Protein AF-U5S196-F1 (afdb_monomer_lite)

Structure (mmCIF, N/CA/C/O backbone):
data_AF-U5S196-F1
#
_entry.id   AF-U5S196-F1
#
loop_
_atom_site.group_PDB
_atom_site.id
_atom_site.type_symbol
_atom_site.label_atom_id
_atom_site.label_alt_id
_atom_site.label_comp_id
_atom_site.label_asym_id
_atom_site.label_entity_id
_atom_site.label_seq_id
_atom_site.pdbx_PDB_ins_code
_atom_site.Cartn_x
_atom_site.Cartn_y
_atom_site.Cartn_z
_atom_site.occupancy
_atom_site.B_iso_or_equiv
_atom_site.auth_seq_id
_atom_site.auth_comp_id
_atom_site.auth_asym_id
_atom_site.auth_atom_id
_atom_site.pdbx_PDB_model_num
ATOM 1 N N . MET A 1 1 ? -21.751 -18.160 -44.752 1.00 33.50 1 MET A N 1
ATOM 2 C CA . MET A 1 1 ? -20.721 -17.118 -44.984 1.00 33.50 1 MET A CA 1
ATOM 3 C C . MET A 1 1 ? -21.357 -15.779 -44.615 1.00 33.50 1 MET A C 1
ATOM 5 O O . MET A 1 1 ? -22.351 -15.446 -45.230 1.00 33.50 1 MET A O 1
ATOM 9 N N . LYS A 1 2 ? -21.155 -15.270 -43.391 1.00 42.19 2 LYS A N 1
ATOM 10 C CA . LYS A 1 2 ? -20.183 -14.222 -42.985 1.00 42.19 2 LYS A CA 1
ATOM 11 C C . LYS A 1 2 ? -20.373 -12.862 -43.698 1.00 42.19 2 LYS A C 1
ATOM 13 O O . LYS A 1 2 ? -20.052 -12.756 -44.872 1.00 42.19 2 LYS A O 1
ATOM 18 N N . GLY A 1 3 ? -20.817 -11.862 -42.921 1.00 35.34 3 GLY A N 1
ATOM 19 C CA . GLY A 1 3 ? -20.967 -10.425 -43.235 1.00 35.34 3 GLY A CA 1
ATOM 20 C C . GLY A 1 3 ? -22.167 -9.867 -42.446 1.00 35.34 3 GLY A C 1
ATOM 21 O O . GLY A 1 3 ? -23.290 -10.105 -42.858 1.00 35.34 3 GLY A O 1
ATOM 22 N N . LEU A 1 4 ? -22.087 -9.382 -41.196 1.00 42.47 4 LEU A N 1
ATOM 23 C CA . LEU A 1 4 ? -21.350 -8.234 -40.633 1.00 42.47 4 LEU A CA 1
ATOM 24 C C . LEU A 1 4 ? -21.582 -6.928 -41.406 1.00 42.47 4 LEU A C 1
ATOM 26 O O . LEU A 1 4 ? -21.032 -6.762 -42.489 1.00 42.47 4 LEU A O 1
ATOM 30 N N . GLY A 1 5 ? -22.298 -5.983 -40.783 1.00 33.09 5 GLY A N 1
ATOM 31 C CA . GLY A 1 5 ? -22.089 -4.558 -41.043 1.00 33.09 5 GLY A CA 1
ATOM 32 C C . GLY A 1 5 ? -23.306 -3.641 -40.907 1.00 33.09 5 GLY A C 1
ATOM 33 O O . GLY A 1 5 ? -24.015 -3.420 -41.874 1.00 33.09 5 GLY A O 1
ATOM 34 N N . LEU A 1 6 ? -23.410 -2.991 -39.743 1.00 44.88 6 LEU A N 1
ATOM 35 C CA . LEU A 1 6 ? -23.727 -1.560 -39.632 1.00 44.88 6 LEU A CA 1
ATOM 36 C C . LEU A 1 6 ? -25.166 -1.084 -39.953 1.00 44.88 6 LEU A C 1
ATOM 38 O O . LEU A 1 6 ? -25.389 -0.289 -40.861 1.00 44.88 6 LEU A O 1
ATOM 42 N N . THR A 1 7 ? -26.134 -1.431 -39.105 1.00 44.22 7 THR A N 1
ATOM 43 C CA . THR A 1 7 ? -27.329 -0.585 -38.900 1.00 44.22 7 THR A CA 1
ATOM 44 C C . THR A 1 7 ? -27.237 0.075 -37.533 1.00 44.22 7 THR A C 1
ATOM 46 O O . THR A 1 7 ? -27.097 -0.594 -36.510 1.00 44.22 7 THR A O 1
ATOM 49 N N . GLY A 1 8 ? -27.211 1.405 -37.556 1.00 44.69 8 GLY A N 1
ATOM 50 C CA . GLY A 1 8 ? -26.819 2.259 -36.449 1.00 44.69 8 GLY A CA 1
ATOM 51 C C . GLY A 1 8 ? -27.707 2.128 -35.219 1.00 44.69 8 GLY A C 1
ATOM 52 O O . GLY A 1 8 ? -28.921 2.293 -35.284 1.00 44.69 8 GLY A O 1
ATOM 53 N N . VAL A 1 9 ? -27.057 1.927 -34.077 1.00 40.53 9 VAL A N 1
ATOM 54 C CA . VAL A 1 9 ? -27.584 2.349 -32.784 1.00 40.53 9 VAL A CA 1
ATOM 55 C C . VAL A 1 9 ? -26.888 3.665 -32.473 1.00 40.53 9 VAL A C 1
ATOM 57 O O . VAL A 1 9 ? -25.705 3.714 -32.145 1.00 40.53 9 VAL A O 1
ATOM 60 N N . THR A 1 10 ? -27.618 4.754 -32.680 1.00 42.38 10 THR A N 1
ATOM 61 C CA . THR A 1 10 ? -27.234 6.101 -32.268 1.00 42.38 10 THR A CA 1
ATOM 62 C C . THR A 1 10 ? -26.919 6.115 -30.771 1.00 42.38 10 THR A C 1
ATOM 64 O O . THR A 1 10 ? -27.697 5.603 -29.969 1.00 42.38 10 THR A O 1
ATOM 67 N N . LEU A 1 11 ? -25.800 6.744 -30.411 1.00 44.44 11 LEU A N 1
ATOM 68 C CA . LEU A 1 11 ? -25.201 6.917 -29.075 1.00 44.44 11 LEU A CA 1
ATOM 69 C C . LEU A 1 11 ? -26.094 7.569 -27.983 1.00 44.44 11 LEU A C 1
ATOM 71 O O . LEU A 1 11 ? -25.576 8.002 -26.961 1.00 44.44 11 LEU A O 1
ATOM 75 N N . GLY A 1 12 ? -27.416 7.651 -28.159 1.00 44.97 12 GLY A N 1
ATOM 76 C CA . GLY A 1 12 ? -28.338 8.360 -27.259 1.00 44.97 12 GLY A CA 1
ATOM 77 C C . GLY A 1 12 ? -29.294 7.492 -26.431 1.00 44.97 12 GLY A C 1
ATOM 78 O O . GLY A 1 12 ? -29.915 8.015 -25.516 1.00 44.97 12 GLY A O 1
ATOM 79 N N . SER A 1 13 ? -29.433 6.191 -26.715 1.00 40.59 13 SER A N 1
ATOM 80 C CA . SER A 1 13 ? -30.462 5.330 -26.089 1.00 40.59 13 SER A CA 1
ATOM 81 C C . SER A 1 13 ? -29.921 4.157 -25.259 1.00 40.59 13 SER A C 1
ATOM 83 O O . SER A 1 13 ? -30.703 3.416 -24.667 1.00 40.59 13 SER A O 1
ATOM 85 N N . ALA A 1 14 ? -28.598 3.997 -25.143 1.00 43.91 14 ALA A N 1
ATOM 86 C CA . ALA A 1 14 ? -27.985 2.945 -24.320 1.00 43.91 14 ALA A CA 1
ATOM 87 C C . ALA A 1 14 ? -27.747 3.345 -22.846 1.00 43.91 14 ALA A C 1
ATOM 89 O O . ALA A 1 14 ? -27.368 2.500 -22.037 1.00 43.91 14 ALA A O 1
ATOM 90 N N . SER A 1 15 ? -27.984 4.603 -22.462 1.00 49.00 15 SER A N 1
ATOM 91 C CA . SER A 1 15 ? -27.767 5.094 -21.089 1.00 49.00 15 SER A CA 1
ATOM 92 C C . SER A 1 15 ? -28.874 4.710 -20.093 1.00 49.00 15 SER A C 1
ATOM 94 O O . SER A 1 15 ? -28.715 4.930 -18.895 1.00 49.00 15 SER A O 1
ATOM 96 N N . ALA A 1 16 ? -29.977 4.107 -20.552 1.00 48.28 16 ALA A N 1
ATOM 97 C CA . ALA A 1 16 ? -31.126 3.764 -19.705 1.00 48.28 16 ALA A CA 1
ATOM 98 C C . ALA A 1 16 ? -31.040 2.384 -19.014 1.00 48.28 16 ALA A C 1
ATOM 100 O O . ALA A 1 16 ? -31.928 2.044 -18.240 1.00 48.28 16 ALA A O 1
ATOM 101 N N . LEU A 1 17 ? -29.999 1.580 -19.277 1.00 54.00 17 LEU A N 1
ATOM 102 C CA . LEU A 1 17 ? -29.852 0.224 -18.708 1.00 54.00 17 LEU A CA 1
ATOM 103 C C . LEU A 1 17 ? -28.601 0.040 -17.832 1.00 54.00 17 LEU A C 1
ATOM 105 O O . LEU A 1 17 ? -28.370 -1.043 -17.293 1.00 54.00 17 LEU A O 1
ATOM 109 N N . SER A 1 18 ? -27.783 1.079 -17.662 1.00 60.66 18 SER A N 1
ATOM 110 C CA . SER A 1 18 ? -26.698 1.066 -16.679 1.00 60.66 18 SER A CA 1
ATOM 111 C C . SER A 1 18 ? -27.251 1.431 -15.299 1.00 60.66 18 SER A C 1
ATOM 113 O O . SER A 1 18 ? -27.981 2.418 -15.216 1.00 60.66 18 SER A O 1
ATOM 115 N N . PRO A 1 19 ? -26.906 0.706 -14.216 1.00 63.44 19 PRO A N 1
ATOM 116 C CA . PRO A 1 19 ? -27.301 1.124 -12.877 1.00 63.44 19 PRO A CA 1
ATOM 117 C C . PRO A 1 19 ? -26.766 2.532 -12.620 1.00 63.44 19 PRO A C 1
ATOM 119 O O . PRO A 1 19 ? -25.560 2.766 -12.711 1.00 63.44 19 PRO A O 1
ATOM 122 N N . GLN A 1 20 ? -27.686 3.461 -12.375 1.00 74.12 20 GLN A N 1
ATOM 123 C CA . GLN A 1 20 ? -27.384 4.828 -11.980 1.00 74.12 20 GLN A CA 1
ATOM 124 C C . GLN A 1 20 ? -27.236 4.822 -10.463 1.00 74.12 20 GLN A C 1
ATOM 126 O O . GLN A 1 20 ? -28.241 4.815 -9.763 1.00 74.12 20 GLN A O 1
ATOM 131 N N . PHE A 1 21 ? -25.998 4.757 -9.974 1.00 78.69 21 PHE A N 1
ATOM 132 C CA . PHE A 1 21 ? -25.713 4.989 -8.559 1.00 78.69 21 PHE A CA 1
ATOM 133 C C . PHE A 1 21 ? -25.755 6.494 -8.306 1.00 78.69 21 PHE A C 1
ATOM 135 O O . PHE A 1 21 ? -25.113 7.255 -9.035 1.00 78.69 21 PHE A O 1
ATOM 142 N N . ARG A 1 22 ? -26.525 6.919 -7.311 1.00 84.06 22 ARG A N 1
ATOM 143 C CA . ARG A 1 22 ? -26.686 8.329 -6.935 1.00 84.06 22 ARG A CA 1
ATOM 144 C C . ARG A 1 22 ? -25.721 8.743 -5.836 1.00 84.06 22 ARG A C 1
ATOM 146 O O . ARG A 1 22 ? -25.314 9.900 -5.796 1.00 84.06 22 ARG A O 1
ATOM 153 N N . ASP A 1 23 ? -25.334 7.797 -4.992 1.00 78.81 23 ASP A N 1
ATOM 154 C CA . ASP A 1 23 ? -24.420 8.001 -3.878 1.00 78.81 23 ASP A CA 1
ATOM 155 C C . ASP A 1 23 ? -23.562 6.750 -3.613 1.00 78.81 23 ASP A C 1
ATOM 157 O O . ASP A 1 23 ? -23.628 5.732 -4.316 1.00 78.81 23 ASP A O 1
ATOM 161 N N . LEU A 1 24 ? -22.685 6.872 -2.615 1.00 80.31 24 LEU A N 1
ATOM 162 C CA . LEU A 1 24 ? -21.811 5.788 -2.184 1.00 80.31 24 LEU A CA 1
ATOM 163 C C . LEU A 1 24 ? -22.581 4.656 -1.505 1.00 80.31 24 LEU A C 1
ATOM 165 O O . LEU A 1 24 ? -22.117 3.523 -1.586 1.00 80.31 24 LEU A O 1
ATOM 169 N N . ASP A 1 25 ? -23.735 4.921 -0.895 1.00 82.81 25 ASP A N 1
ATOM 170 C CA . ASP A 1 25 ? -24.539 3.900 -0.225 1.00 82.81 25 ASP A CA 1
ATOM 171 C C . ASP A 1 25 ? -25.192 2.970 -1.256 1.00 82.81 25 ASP A C 1
ATOM 173 O O . ASP A 1 25 ? -25.100 1.746 -1.145 1.00 82.81 25 ASP A O 1
ATOM 177 N N . GLU A 1 26 ? -25.777 3.516 -2.323 1.00 83.12 26 GLU A N 1
ATOM 178 C CA . GLU A 1 26 ? -26.303 2.747 -3.454 1.00 83.12 26 GLU A CA 1
ATOM 179 C C . GLU A 1 26 ? -25.199 1.943 -4.155 1.00 83.12 26 GLU A C 1
ATOM 181 O O . GLU A 1 26 ? -25.422 0.803 -4.583 1.00 83.12 26 GLU A O 1
ATOM 186 N N . LEU A 1 27 ? -23.995 2.515 -4.271 1.00 81.88 27 LEU A N 1
ATOM 187 C CA . LEU A 1 27 ? -22.850 1.805 -4.830 1.00 81.88 27 LEU A CA 1
ATOM 188 C C . LEU A 1 27 ? -22.370 0.693 -3.889 1.00 81.88 27 LEU A C 1
ATOM 190 O O . LEU A 1 27 ? -22.204 -0.433 -4.348 1.00 81.88 27 LEU A O 1
ATOM 194 N N . ALA A 1 28 ? -22.183 0.958 -2.595 1.00 82.69 28 ALA A N 1
ATOM 195 C CA . ALA A 1 28 ? -21.728 -0.017 -1.601 1.00 82.69 28 ALA A CA 1
ATOM 196 C C . ALA A 1 28 ? -22.696 -1.202 -1.465 1.00 82.69 28 ALA A C 1
ATOM 198 O O . ALA A 1 28 ? -22.257 -2.345 -1.353 1.00 82.69 28 ALA A O 1
ATOM 199 N N . ASN A 1 29 ? -24.002 -0.950 -1.585 1.00 84.75 29 ASN A N 1
ATOM 200 C CA . ASN A 1 29 ? -25.043 -1.981 -1.609 1.00 84.75 29 ASN A CA 1
ATOM 201 C C . ASN A 1 29 ? -25.157 -2.717 -2.960 1.00 84.75 29 ASN A C 1
ATOM 203 O O . ASN A 1 29 ? -25.965 -3.635 -3.122 1.00 84.75 29 ASN A O 1
ATOM 207 N N . SER A 1 30 ? -24.355 -2.345 -3.959 1.00 83.38 30 SER A N 1
ATOM 208 C CA . SER A 1 30 ? -24.375 -2.970 -5.276 1.00 83.38 30 SER A CA 1
ATOM 209 C C . SER A 1 30 ? -23.637 -4.302 -5.301 1.00 83.38 30 SER A C 1
ATOM 211 O O . SER A 1 30 ? -22.473 -4.414 -4.913 1.00 83.38 30 SER A O 1
ATOM 213 N N . ALA A 1 31 ? -24.227 -5.285 -5.982 1.00 78.12 31 ALA A N 1
ATOM 214 C CA . ALA A 1 31 ? -23.528 -6.517 -6.348 1.00 78.12 31 ALA A CA 1
ATOM 215 C C . ALA A 1 31 ? -22.263 -6.276 -7.206 1.00 78.12 31 ALA A C 1
ATOM 217 O O . ALA A 1 31 ? -21.455 -7.191 -7.360 1.00 78.12 31 ALA A O 1
ATOM 218 N N . LYS A 1 32 ? -22.085 -5.074 -7.783 1.00 76.62 32 LYS A N 1
ATOM 219 C CA . LYS A 1 32 ? -20.899 -4.699 -8.573 1.00 76.62 32 LYS A CA 1
ATOM 220 C C . LYS A 1 32 ? -19.670 -4.354 -7.729 1.00 76.62 32 LYS A C 1
ATOM 222 O O . LYS A 1 32 ? -18.566 -4.378 -8.263 1.00 76.62 32 LYS A O 1
ATOM 227 N N . VAL A 1 33 ? -19.846 -4.048 -6.444 1.00 76.44 33 VAL A N 1
ATOM 228 C CA . VAL A 1 33 ? -18.741 -3.757 -5.516 1.00 76.44 33 VAL A CA 1
ATOM 229 C C . VAL A 1 33 ? -18.065 -5.041 -5.026 1.00 76.44 33 VAL A C 1
ATOM 231 O O . VAL A 1 33 ? -16.896 -5.035 -4.639 1.00 76.44 33 VAL A O 1
ATOM 234 N N . VAL A 1 34 ? -18.764 -6.175 -5.113 1.00 73.88 34 VAL A N 1
ATOM 235 C CA . VAL A 1 34 ? -18.214 -7.491 -4.789 1.00 73.88 34 VAL A CA 1
ATOM 236 C C . VAL A 1 34 ? -17.469 -8.060 -5.993 1.00 73.88 34 VAL A C 1
ATOM 238 O O . VAL A 1 34 ? -18.040 -8.304 -7.058 1.00 73.88 34 VAL A O 1
ATOM 241 N N . ASN A 1 35 ? -16.180 -8.337 -5.810 1.00 75.44 35 ASN A N 1
ATOM 242 C CA . ASN A 1 35 ? -15.384 -8.995 -6.834 1.00 75.44 35 ASN A CA 1
ATOM 243 C C . ASN A 1 35 ? -15.723 -10.494 -6.895 1.00 75.44 35 ASN A C 1
ATOM 245 O O . ASN A 1 35 ? -15.302 -11.272 -6.037 1.00 75.44 35 ASN A O 1
ATOM 249 N N . LYS A 1 36 ? -16.478 -10.908 -7.919 1.00 76.56 36 LYS A N 1
ATOM 250 C CA . LYS A 1 36 ? -16.786 -12.323 -8.159 1.00 76.56 36 LYS A CA 1
ATOM 251 C C . LYS A 1 36 ? -15.530 -13.050 -8.632 1.00 76.56 36 LYS A C 1
ATOM 253 O O . LYS A 1 36 ? -15.089 -12.887 -9.768 1.00 76.56 36 LYS A O 1
ATOM 258 N N . ARG A 1 37 ? -14.955 -13.868 -7.754 1.00 82.44 37 ARG A N 1
ATOM 259 C CA . ARG A 1 37 ? -13.830 -14.743 -8.097 1.00 82.44 37 ARG A CA 1
ATOM 260 C C . ARG A 1 37 ? -14.319 -15.929 -8.938 1.00 82.44 37 ARG A C 1
ATOM 262 O O . ARG A 1 37 ? -15.475 -16.336 -8.841 1.00 82.44 37 ARG A O 1
ATOM 269 N N . GLY A 1 38 ? -13.438 -16.474 -9.779 1.00 87.25 38 GLY A N 1
ATOM 270 C CA . GLY A 1 38 ? -13.736 -17.687 -10.547 1.00 87.25 38 GLY A CA 1
ATOM 271 C C . GLY A 1 38 ? -14.065 -18.865 -9.624 1.00 87.25 38 GLY A C 1
ATOM 272 O O . GLY A 1 38 ? -13.572 -18.926 -8.502 1.00 87.25 38 GLY A O 1
ATOM 273 N N . TRP A 1 39 ? -14.866 -19.821 -10.098 1.00 90.25 39 TRP A N 1
ATOM 274 C CA . TRP A 1 39 ? -15.367 -20.957 -9.301 1.00 90.25 39 TRP A CA 1
ATOM 275 C C . TRP A 1 39 ? -14.263 -21.844 -8.683 1.00 90.25 39 TRP A C 1
ATOM 277 O O . TRP A 1 39 ? -14.502 -22.571 -7.711 1.00 90.25 39 TRP A O 1
ATOM 287 N N . TRP A 1 40 ? -13.054 -21.787 -9.249 1.00 89.69 40 TRP A N 1
ATOM 288 C CA . TRP A 1 40 ? -11.863 -22.499 -8.781 1.00 89.69 40 TRP A CA 1
ATOM 289 C C . TRP A 1 40 ? -11.116 -21.778 -7.651 1.00 89.69 40 TRP A C 1
ATOM 291 O O . TRP A 1 40 ? -10.257 -22.386 -7.018 1.00 89.69 40 TRP A O 1
ATOM 301 N N . VAL A 1 41 ? -11.413 -20.503 -7.385 1.00 88.50 41 VAL A N 1
ATOM 302 C CA . VAL A 1 41 ? -10.811 -19.760 -6.271 1.00 88.50 41 VAL A CA 1
ATOM 303 C C . VAL A 1 41 ? -11.496 -20.187 -4.978 1.00 88.50 41 VAL A C 1
ATOM 305 O O . VAL A 1 41 ? -12.723 -20.179 -4.887 1.00 88.50 41 VAL A O 1
ATOM 308 N N . LYS A 1 42 ? -10.696 -20.583 -3.989 1.00 86.38 42 LYS A N 1
ATOM 309 C CA . LYS A 1 42 ? -11.158 -21.011 -2.666 1.00 86.38 42 LYS A CA 1
ATOM 310 C C . LYS A 1 42 ? -10.619 -20.069 -1.602 1.00 86.38 42 LYS A C 1
ATOM 312 O O . LYS A 1 42 ? -9.516 -19.542 -1.744 1.00 86.38 42 LYS A O 1
ATOM 317 N N . GLU A 1 43 ? -11.405 -19.877 -0.554 1.00 86.19 43 GLU A N 1
ATOM 318 C CA . GLU A 1 43 ? -10.994 -19.126 0.627 1.00 86.19 43 GLU A CA 1
ATOM 319 C C . GLU A 1 43 ? -10.159 -20.019 1.549 1.00 86.19 43 GLU A C 1
ATOM 32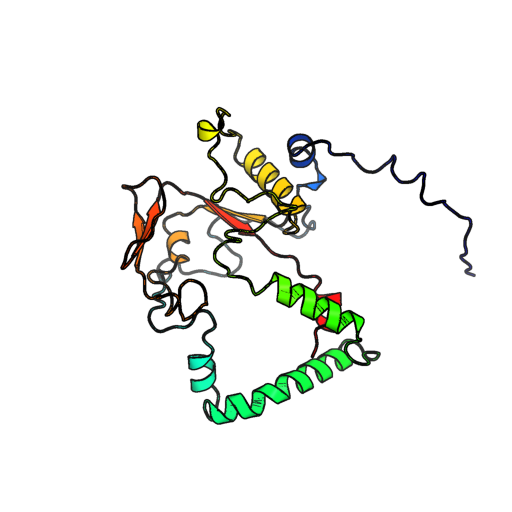1 O O . GLU A 1 43 ? -10.268 -21.249 1.524 1.00 86.19 43 GLU A O 1
ATOM 326 N N . ARG A 1 44 ? -9.276 -19.393 2.322 1.00 87.31 44 ARG A N 1
ATOM 327 C CA . ARG A 1 44 ? -8.445 -20.044 3.335 1.00 87.31 44 ARG A CA 1
ATOM 328 C C . ARG A 1 44 ? -8.491 -19.213 4.601 1.00 87.31 44 ARG A C 1
ATOM 330 O O . ARG A 1 44 ? -8.697 -18.001 4.533 1.00 87.31 44 ARG A O 1
ATOM 337 N N . ASP A 1 45 ? -8.244 -19.873 5.722 1.00 87.25 45 ASP A N 1
ATOM 338 C CA . ASP A 1 45 ? -8.173 -19.200 7.008 1.00 87.25 45 ASP A CA 1
ATOM 339 C C . ASP A 1 45 ? -7.043 -18.172 7.039 1.00 87.25 45 ASP A C 1
ATOM 341 O O . ASP A 1 45 ? -5.997 -18.299 6.388 1.00 87.25 45 ASP A O 1
ATOM 345 N N . TYR A 1 46 ? -7.261 -17.143 7.845 1.00 82.75 46 TYR A N 1
ATOM 346 C CA . TYR A 1 46 ? -6.272 -16.113 8.074 1.00 82.75 46 TYR A CA 1
ATOM 347 C C . TYR A 1 46 ? -4.970 -16.694 8.659 1.00 82.75 46 TYR A C 1
ATOM 349 O O . TYR A 1 46 ? -4.991 -17.589 9.502 1.00 82.75 46 TYR A O 1
ATOM 357 N N . GLY A 1 47 ? -3.818 -16.207 8.185 1.00 81.88 47 GLY A N 1
ATOM 358 C CA . GLY A 1 47 ? -2.505 -16.733 8.578 1.00 81.88 47 GLY A CA 1
ATOM 359 C C . GLY A 1 47 ? -2.161 -18.112 7.994 1.00 81.88 47 GLY A C 1
ATOM 360 O O . GLY A 1 47 ? -1.134 -18.684 8.361 1.00 81.88 47 GLY A O 1
ATOM 361 N N . ASN A 1 48 ? -2.977 -18.637 7.073 1.00 87.75 48 ASN A N 1
ATOM 362 C CA . ASN A 1 48 ? -2.758 -19.918 6.401 1.00 87.75 48 ASN A CA 1
ATOM 363 C C . ASN A 1 48 ? -2.727 -19.756 4.864 1.00 87.75 48 ASN A C 1
ATOM 365 O O . ASN A 1 48 ? -3.639 -20.225 4.172 1.00 87.75 48 ASN A O 1
ATOM 369 N N . PRO A 1 49 ? -1.719 -19.068 4.291 1.00 87.81 49 PRO A N 1
ATOM 370 C CA . PRO A 1 49 ? -1.592 -18.944 2.841 1.00 87.81 49 PRO A CA 1
ATOM 371 C C . PRO A 1 49 ? -1.231 -20.286 2.178 1.00 87.81 49 PRO A C 1
ATOM 373 O O . PRO A 1 49 ? -1.026 -21.303 2.833 1.00 87.81 49 PRO A O 1
ATOM 376 N N . THR A 1 50 ? -1.178 -20.314 0.843 1.00 89.00 50 THR A N 1
ATOM 377 C CA . THR A 1 50 ? -0.797 -21.522 0.080 1.00 89.00 50 THR A CA 1
ATOM 378 C C . THR A 1 50 ? 0.687 -21.863 0.181 1.00 89.00 50 THR A C 1
ATOM 380 O O . THR A 1 50 ? 1.088 -22.952 -0.214 1.00 89.00 50 THR A O 1
ATOM 383 N N . ILE A 1 51 ? 1.496 -20.920 0.659 1.00 89.38 51 ILE A N 1
ATOM 384 C CA . ILE A 1 51 ? 2.908 -21.118 0.965 1.00 89.38 51 ILE A CA 1
ATOM 385 C C . ILE A 1 51 ? 3.056 -21.344 2.467 1.00 89.38 51 ILE A C 1
ATOM 387 O O . ILE A 1 51 ? 2.379 -20.692 3.261 1.00 89.38 51 ILE A O 1
ATOM 391 N N . GLU A 1 52 ? 3.928 -22.265 2.855 1.00 90.00 52 GLU A N 1
ATOM 392 C CA . GLU A 1 52 ? 4.227 -22.490 4.264 1.00 90.00 52 GLU A CA 1
ATOM 393 C C . GLU A 1 52 ? 5.015 -21.299 4.823 1.00 90.00 52 GLU A C 1
ATOM 395 O O . GLU A 1 52 ? 5.989 -20.845 4.219 1.00 90.00 52 GLU A O 1
ATOM 400 N N . ILE A 1 53 ? 4.565 -20.774 5.964 1.00 88.50 53 ILE A N 1
ATOM 401 C CA . ILE A 1 53 ? 5.242 -19.706 6.700 1.00 88.50 53 ILE A CA 1
ATOM 402 C C . ILE A 1 53 ? 5.578 -20.244 8.084 1.00 88.50 53 ILE A C 1
ATOM 404 O O . ILE A 1 53 ? 4.677 -20.564 8.863 1.00 88.50 53 ILE A O 1
ATOM 408 N N . ASP A 1 54 ? 6.868 -20.287 8.409 1.00 90.69 54 ASP A N 1
ATOM 409 C CA . ASP A 1 54 ? 7.311 -20.525 9.778 1.00 90.69 54 ASP A CA 1
ATOM 410 C C . ASP A 1 54 ? 7.194 -19.230 10.589 1.00 90.69 54 ASP A C 1
ATOM 412 O O . ASP A 1 54 ? 8.079 -18.369 10.595 1.00 90.69 54 ASP A O 1
ATOM 416 N N . TRP A 1 55 ? 6.066 -19.094 11.281 1.00 88.75 55 TRP A N 1
ATOM 417 C CA . TRP A 1 55 ? 5.763 -17.933 12.112 1.00 88.75 55 TRP A CA 1
ATOM 418 C C . TRP A 1 55 ? 6.754 -17.724 13.268 1.00 88.75 55 TRP A C 1
ATOM 420 O O . TRP A 1 55 ? 6.844 -16.603 13.756 1.00 88.75 55 TRP A O 1
ATOM 430 N N . ASN A 1 56 ? 7.523 -18.742 13.680 1.00 90.19 56 ASN A N 1
ATOM 431 C CA . ASN A 1 56 ? 8.535 -18.596 14.736 1.00 90.19 56 ASN A CA 1
ATOM 432 C C . ASN A 1 56 ? 9.817 -17.917 14.229 1.00 90.19 56 ASN A C 1
ATOM 434 O O . ASN A 1 56 ? 10.575 -17.335 15.010 1.00 90.19 56 ASN A O 1
ATOM 438 N N . LEU A 1 57 ? 10.079 -18.004 12.923 1.00 90.44 57 LEU A N 1
ATOM 439 C CA . LEU A 1 57 ? 11.217 -17.354 12.273 1.00 90.44 57 LEU A CA 1
ATOM 440 C C . LEU A 1 57 ? 10.872 -15.951 11.770 1.00 90.44 57 LEU A C 1
ATOM 442 O O . LEU A 1 57 ? 11.769 -15.118 11.619 1.00 90.44 57 LEU A O 1
ATOM 446 N N . MET A 1 58 ? 9.588 -15.680 11.531 1.00 90.31 58 MET A N 1
ATOM 447 C CA . MET A 1 58 ? 9.114 -14.367 11.111 1.00 90.31 58 MET A CA 1
ATOM 448 C C . MET A 1 58 ? 9.316 -13.334 12.218 1.00 90.31 58 MET A C 1
ATOM 450 O O . MET A 1 58 ? 8.785 -13.457 13.317 1.00 90.31 58 MET A O 1
ATOM 454 N N . LYS A 1 59 ? 10.079 -12.287 11.905 1.00 91.75 59 LYS A N 1
ATOM 455 C CA . LYS A 1 59 ? 10.348 -11.151 12.790 1.00 91.75 59 LYS A CA 1
ATOM 456 C C . LYS A 1 59 ? 10.302 -9.864 11.985 1.00 91.75 59 LYS A C 1
ATOM 458 O O . LYS A 1 59 ? 10.597 -9.869 10.787 1.00 91.75 59 LYS A O 1
ATOM 463 N N . ARG A 1 60 ? 9.989 -8.763 12.663 1.00 90.81 60 ARG A N 1
ATOM 464 C CA . ARG A 1 60 ? 10.045 -7.419 12.083 1.00 90.81 60 ARG A CA 1
ATOM 465 C C . ARG A 1 60 ? 11.438 -7.150 11.514 1.00 90.81 60 ARG A C 1
ATOM 467 O O . ARG A 1 60 ? 12.454 -7.389 12.168 1.00 90.81 60 ARG A O 1
ATOM 474 N N . ARG A 1 61 ? 11.488 -6.675 10.270 1.00 87.81 61 ARG A N 1
ATOM 475 C CA . ARG A 1 61 ? 12.748 -6.422 9.561 1.00 87.81 61 ARG A CA 1
ATOM 476 C C . ARG A 1 61 ? 13.305 -5.047 9.915 1.00 87.81 61 ARG A C 1
ATOM 478 O O . ARG A 1 61 ? 12.596 -4.052 9.807 1.00 87.81 61 ARG A O 1
ATOM 485 N N . ASP A 1 62 ? 14.585 -4.992 10.262 1.00 89.00 62 ASP A N 1
ATOM 486 C CA . ASP A 1 62 ? 15.346 -3.746 10.352 1.00 89.00 62 ASP A CA 1
ATOM 487 C C . ASP A 1 62 ? 15.806 -3.323 8.949 1.00 89.00 62 ASP A C 1
ATOM 489 O O . ASP A 1 62 ? 16.504 -4.081 8.270 1.00 89.00 62 ASP A O 1
ATOM 493 N N . LEU A 1 63 ? 15.378 -2.141 8.496 1.00 80.44 63 LEU A N 1
ATOM 494 C CA . LEU A 1 63 ? 15.802 -1.574 7.216 1.00 80.44 63 LEU A CA 1
ATOM 495 C C . LEU A 1 63 ? 16.839 -0.460 7.345 1.00 80.44 63 LEU A C 1
ATOM 497 O O . LEU A 1 63 ? 17.189 0.146 6.332 1.00 80.44 63 LEU A O 1
ATOM 501 N N . ARG A 1 64 ? 17.393 -0.200 8.532 1.00 82.94 64 ARG A N 1
ATOM 502 C CA . ARG A 1 64 ? 18.473 0.782 8.658 1.00 82.94 64 ARG A CA 1
ATOM 503 C C . ARG A 1 64 ? 19.620 0.426 7.716 1.00 82.94 64 ARG A C 1
ATOM 505 O O . ARG A 1 64 ? 20.083 -0.710 7.676 1.00 82.94 64 ARG A O 1
ATOM 512 N N . GLY A 1 65 ? 20.063 1.412 6.939 1.00 73.69 65 GLY A N 1
ATOM 513 C CA . GLY A 1 65 ? 21.114 1.231 5.931 1.00 73.69 65 GLY A CA 1
ATOM 514 C C . GLY A 1 65 ? 20.652 0.649 4.589 1.00 73.69 65 GLY A C 1
ATOM 515 O O . GLY A 1 65 ? 21.456 0.603 3.663 1.00 73.69 65 GLY A O 1
ATOM 516 N N . PHE A 1 66 ? 19.378 0.276 4.439 1.00 70.94 66 PHE A N 1
ATOM 517 C CA . PHE A 1 66 ? 18.795 -0.126 3.158 1.00 70.94 66 PHE A CA 1
ATOM 518 C C . PHE A 1 66 ? 18.007 1.033 2.534 1.00 70.94 66 PHE A C 1
ATOM 520 O O . PHE A 1 66 ? 17.265 1.744 3.217 1.00 70.94 66 PHE A O 1
ATOM 527 N N . SER A 1 67 ? 18.158 1.232 1.222 1.00 66.25 67 SER A N 1
ATOM 528 C CA . SER A 1 67 ? 17.303 2.150 0.457 1.00 66.25 67 SER A CA 1
ATOM 529 C C . SER A 1 67 ? 15.978 1.476 0.111 1.00 66.25 67 SER A C 1
ATOM 531 O O . SER A 1 67 ? 15.951 0.280 -0.169 1.00 66.25 67 SER A O 1
ATOM 533 N N . ASN A 1 68 ? 14.880 2.241 0.081 1.00 54.25 68 ASN A N 1
ATOM 534 C CA . ASN A 1 68 ? 13.543 1.734 -0.270 1.00 54.25 68 ASN A CA 1
ATOM 535 C C . ASN A 1 68 ? 13.488 1.120 -1.678 1.00 54.25 68 ASN A C 1
ATOM 537 O O . ASN A 1 68 ? 12.617 0.302 -1.959 1.00 54.25 68 ASN A O 1
ATOM 541 N N . TRP A 1 69 ? 14.432 1.499 -2.545 1.00 57.22 69 TRP A N 1
ATOM 542 C CA . TRP A 1 69 ? 14.592 0.974 -3.903 1.00 57.22 69 TRP A CA 1
ATOM 543 C C . TRP A 1 69 ? 15.886 0.173 -4.089 1.00 57.22 69 TRP A C 1
ATOM 545 O O . TRP A 1 69 ? 16.183 -0.261 -5.198 1.00 57.22 69 TRP A O 1
ATOM 555 N N . ASP A 1 70 ? 16.664 0.025 -3.011 1.00 62.47 70 ASP A N 1
ATOM 556 C CA . ASP A 1 70 ? 17.943 -0.682 -2.896 1.00 62.47 70 ASP A CA 1
ATOM 557 C C . ASP A 1 70 ? 18.930 -0.498 -4.063 1.00 62.47 70 ASP A C 1
ATOM 559 O O . ASP A 1 70 ? 19.772 -1.351 -4.329 1.00 62.47 70 ASP A O 1
ATOM 563 N N . TYR A 1 71 ? 18.850 0.623 -4.786 1.00 60.25 71 TYR A N 1
ATOM 564 C CA . TYR A 1 71 ? 19.579 0.782 -6.045 1.00 60.25 71 TYR A CA 1
ATOM 565 C C . TYR A 1 71 ? 21.094 0.742 -5.819 1.00 60.25 71 TYR A C 1
ATOM 567 O O . TYR A 1 71 ? 21.828 0.140 -6.599 1.00 60.25 71 TYR A O 1
ATOM 575 N N . ALA A 1 72 ? 21.565 1.315 -4.708 1.00 65.25 72 ALA A N 1
ATOM 576 C CA . ALA A 1 72 ? 22.970 1.278 -4.323 1.00 65.25 72 ALA A CA 1
ATOM 577 C C . ALA A 1 72 ? 23.457 -0.148 -4.015 1.00 65.25 72 ALA A C 1
ATOM 579 O O . ALA A 1 72 ? 24.485 -0.559 -4.557 1.00 65.25 72 ALA A O 1
ATOM 580 N N . SER A 1 73 ? 22.732 -0.935 -3.213 1.00 66.75 73 SER A N 1
ATOM 581 C CA . SER A 1 73 ? 23.156 -2.310 -2.913 1.00 66.75 73 SER A CA 1
ATOM 582 C C . SER A 1 73 ? 23.002 -3.223 -4.127 1.00 66.75 73 SER A C 1
ATOM 584 O O . SER A 1 73 ? 23.873 -4.053 -4.365 1.00 66.75 73 SER A O 1
ATOM 586 N N . LEU A 1 74 ? 21.973 -3.020 -4.956 1.00 68.75 74 LEU A N 1
ATOM 587 C CA . LEU A 1 74 ? 21.787 -3.716 -6.231 1.00 68.75 74 LEU A CA 1
ATOM 588 C C . LEU A 1 74 ? 22.973 -3.466 -7.177 1.00 68.75 74 LEU A C 1
ATOM 590 O O . LEU A 1 74 ? 23.508 -4.402 -7.768 1.00 68.75 74 LEU A O 1
ATOM 594 N N . MET A 1 75 ? 23.430 -2.215 -7.283 1.00 75.81 75 MET A N 1
ATOM 595 C CA . MET A 1 75 ? 24.618 -1.851 -8.059 1.00 75.81 75 MET A CA 1
ATOM 596 C C . MET A 1 75 ? 25.893 -2.496 -7.513 1.00 75.81 75 MET A C 1
ATOM 598 O O . MET A 1 75 ? 26.739 -2.932 -8.292 1.00 75.81 75 MET A O 1
ATOM 602 N N . MET A 1 76 ? 26.042 -2.545 -6.188 1.00 76.44 76 MET A N 1
ATOM 603 C CA . MET A 1 76 ? 27.212 -3.126 -5.527 1.00 76.44 76 MET A CA 1
ATOM 604 C C . MET A 1 76 ? 27.243 -4.656 -5.621 1.00 76.44 76 MET A C 1
ATOM 606 O O . MET A 1 76 ? 28.318 -5.230 -5.773 1.00 76.44 76 MET A O 1
ATOM 610 N N . ALA A 1 77 ? 26.082 -5.310 -5.567 1.00 75.88 77 ALA A N 1
ATOM 611 C CA . ALA A 1 77 ? 25.936 -6.760 -5.680 1.00 75.88 77 ALA A CA 1
ATOM 612 C C . ALA A 1 77 ? 25.950 -7.261 -7.135 1.00 75.88 77 ALA A C 1
ATOM 614 O O . ALA A 1 77 ? 26.096 -8.461 -7.373 1.00 75.88 77 ALA A O 1
ATOM 615 N N . PHE A 1 78 ? 25.798 -6.367 -8.118 1.00 79.56 78 PHE A N 1
ATOM 616 C CA . PHE A 1 78 ? 25.858 -6.736 -9.526 1.00 79.56 78 PHE A CA 1
ATOM 617 C C . PHE A 1 78 ? 27.250 -7.292 -9.878 1.00 79.56 78 PHE A C 1
ATOM 619 O O . PHE A 1 78 ? 28.256 -6.671 -9.526 1.00 79.56 78 PHE A O 1
ATOM 626 N N . PRO A 1 79 ? 27.359 -8.420 -10.603 1.00 83.62 79 PRO A N 1
ATOM 627 C CA . PRO A 1 79 ? 28.653 -8.932 -11.048 1.00 83.62 79 PRO A CA 1
ATOM 628 C C . PRO A 1 79 ? 29.441 -7.882 -11.852 1.00 83.62 79 PRO A C 1
ATOM 630 O O . PRO A 1 79 ? 28.993 -7.417 -12.899 1.00 83.62 79 PRO A O 1
ATOM 633 N N . GLY A 1 80 ? 30.621 -7.492 -11.356 1.00 85.56 80 GLY A N 1
ATOM 634 C CA . GLY A 1 80 ? 31.424 -6.389 -11.916 1.00 85.56 80 GLY A CA 1
ATOM 635 C C . GLY A 1 80 ? 31.138 -5.005 -11.306 1.00 85.56 80 GLY A C 1
ATOM 636 O O . GLY A 1 80 ? 31.685 -4.001 -11.764 1.00 85.56 80 GLY A O 1
ATOM 637 N N . GLY A 1 81 ? 30.305 -4.952 -10.267 1.00 87.75 81 GLY A N 1
ATOM 638 C CA . GLY A 1 81 ? 30.041 -3.785 -9.437 1.00 87.75 81 GLY A CA 1
ATOM 639 C C . GLY A 1 81 ? 29.291 -2.647 -10.141 1.00 87.75 81 GLY A C 1
ATOM 640 O O . GLY A 1 81 ? 28.773 -2.804 -11.255 1.00 87.75 81 GLY A O 1
ATOM 641 N N . PRO A 1 82 ? 29.270 -1.453 -9.519 1.00 84.25 82 PRO A N 1
ATOM 642 C CA . PRO A 1 82 ? 28.533 -0.299 -10.028 1.00 84.25 82 PRO A CA 1
ATOM 643 C C . PRO A 1 82 ? 28.872 0.109 -11.473 1.00 84.25 82 PRO A C 1
ATOM 645 O O . PRO A 1 82 ? 27.946 0.475 -12.202 1.00 84.25 82 PRO A O 1
ATOM 648 N N . PRO A 1 83 ? 30.138 0.047 -11.945 1.00 86.50 83 PRO A N 1
ATOM 649 C CA . PRO A 1 83 ? 30.459 0.347 -13.341 1.00 86.50 83 PRO A CA 1
ATOM 650 C C . PRO A 1 83 ? 29.813 -0.634 -14.326 1.00 86.50 83 PRO A C 1
ATOM 652 O O . PRO A 1 83 ? 29.238 -0.205 -15.327 1.00 86.50 83 PRO A O 1
ATOM 655 N N . ALA A 1 84 ? 29.853 -1.939 -14.031 1.00 85.94 84 ALA A N 1
ATOM 656 C CA . ALA A 1 84 ? 29.229 -2.957 -14.874 1.00 85.94 84 ALA A CA 1
ATOM 657 C C . ALA A 1 84 ? 27.701 -2.846 -14.857 1.00 85.94 84 ALA A C 1
ATOM 659 O O . ALA A 1 84 ? 27.065 -2.999 -15.902 1.00 85.94 84 ALA A O 1
ATOM 660 N N . PHE A 1 85 ? 27.110 -2.518 -13.705 1.00 81.94 85 PHE A N 1
ATOM 661 C CA . PHE A 1 85 ? 25.683 -2.231 -13.613 1.00 81.94 85 PHE A CA 1
ATOM 662 C C . PHE A 1 85 ? 25.292 -1.056 -14.523 1.00 81.94 85 PHE A C 1
ATOM 664 O O . PHE A 1 85 ? 24.430 -1.215 -15.387 1.00 81.94 85 PHE A O 1
ATOM 671 N N . LYS A 1 86 ? 25.985 0.091 -14.411 1.00 81.00 86 LYS A N 1
ATOM 672 C CA . LYS A 1 86 ? 25.735 1.282 -15.249 1.00 81.00 86 LYS A CA 1
ATOM 673 C C . LYS A 1 86 ? 25.905 0.995 -16.739 1.00 81.00 86 LYS A C 1
ATOM 675 O O . LYS A 1 86 ? 25.120 1.479 -17.547 1.00 81.00 86 LYS A O 1
ATOM 680 N N . ALA A 1 87 ? 26.899 0.193 -17.115 1.00 83.81 87 ALA A N 1
ATOM 681 C CA . ALA A 1 87 ? 27.117 -0.200 -18.506 1.00 83.81 87 ALA A CA 1
ATOM 682 C C . ALA A 1 87 ? 26.013 -1.129 -19.055 1.00 83.81 87 ALA A C 1
ATOM 684 O O . ALA A 1 87 ? 25.813 -1.202 -20.269 1.00 83.81 87 ALA A O 1
ATOM 685 N N . ASN A 1 88 ? 25.292 -1.845 -18.184 1.00 78.06 88 ASN A N 1
ATOM 686 C CA . ASN A 1 88 ? 24.177 -2.711 -18.568 1.00 78.06 88 ASN A CA 1
ATOM 687 C C . ASN A 1 88 ? 22.807 -2.020 -18.489 1.00 78.06 88 ASN A C 1
ATOM 689 O O . ASN A 1 88 ? 21.888 -2.481 -19.163 1.00 78.06 88 ASN A O 1
ATOM 693 N N . THR A 1 89 ? 22.655 -0.903 -17.768 1.00 69.44 89 THR A N 1
ATOM 694 C CA . THR A 1 89 ? 21.386 -0.151 -17.705 1.00 69.44 89 THR A CA 1
ATOM 695 C C . THR A 1 89 ? 20.836 0.218 -19.097 1.00 69.44 89 THR A C 1
ATOM 697 O O . THR A 1 89 ? 19.672 -0.074 -19.359 1.00 69.44 89 THR A O 1
ATOM 700 N N . PRO A 1 90 ? 21.635 0.723 -20.065 1.00 69.56 90 PRO A N 1
ATOM 701 C CA . PRO A 1 90 ? 21.142 0.997 -21.421 1.00 69.56 90 PRO A CA 1
ATOM 702 C C . PRO A 1 90 ? 20.704 -0.259 -22.191 1.00 69.56 90 PRO A C 1
ATOM 704 O O . PRO A 1 90 ? 19.890 -0.176 -23.110 1.00 69.56 90 PRO A O 1
ATOM 707 N N . LYS A 1 91 ? 21.220 -1.442 -21.827 1.00 75.50 91 LYS A N 1
ATOM 708 C CA . LYS A 1 91 ? 20.837 -2.715 -22.461 1.00 75.50 91 LYS A CA 1
ATOM 709 C C . LYS A 1 91 ? 19.458 -3.189 -22.015 1.00 75.50 91 LYS A C 1
ATOM 711 O O . LYS A 1 91 ? 18.854 -3.998 -22.716 1.00 75.50 91 LYS A O 1
ATOM 716 N N . GLN A 1 92 ? 18.941 -2.670 -20.900 1.00 68.44 92 GLN A N 1
ATOM 717 C CA . GLN A 1 92 ? 17.587 -2.957 -20.439 1.00 68.44 92 GLN A CA 1
ATOM 718 C C . GLN A 1 92 ? 16.552 -2.522 -21.480 1.00 68.44 92 GLN A C 1
ATOM 720 O O . GLN A 1 92 ? 15.695 -3.323 -21.833 1.00 68.44 92 GLN A O 1
ATOM 725 N N . ALA A 1 93 ? 16.677 -1.319 -22.049 1.00 67.81 93 ALA A N 1
ATOM 726 C CA . ALA A 1 93 ? 15.763 -0.830 -23.086 1.00 67.81 93 ALA A CA 1
ATOM 727 C C . ALA A 1 93 ? 15.768 -1.735 -24.335 1.00 67.81 93 ALA A C 1
ATOM 729 O O . ALA A 1 93 ? 14.715 -2.067 -24.887 1.00 67.81 93 ALA A O 1
ATOM 730 N N . ALA A 1 94 ? 16.950 -2.207 -24.747 1.00 75.62 94 ALA A N 1
ATOM 731 C CA . ALA A 1 94 ? 17.089 -3.147 -25.857 1.00 75.62 94 ALA A CA 1
ATOM 732 C C . ALA A 1 94 ? 16.468 -4.519 -25.537 1.00 75.62 94 ALA A C 1
ATOM 734 O O . ALA A 1 94 ? 15.756 -5.074 -26.372 1.00 75.62 94 ALA A O 1
ATOM 735 N N . ALA A 1 95 ? 16.687 -5.047 -24.328 1.00 77.75 95 ALA A N 1
ATOM 736 C CA . ALA A 1 95 ? 16.115 -6.316 -23.879 1.00 77.75 95 ALA A CA 1
ATOM 737 C C . ALA A 1 95 ? 14.584 -6.249 -23.756 1.00 77.75 95 ALA A C 1
ATOM 739 O O . ALA A 1 95 ? 13.884 -7.158 -24.198 1.00 77.75 95 ALA A O 1
ATOM 740 N N . VAL A 1 96 ? 14.058 -5.145 -23.223 1.00 73.56 96 VAL A N 1
ATOM 741 C CA . VAL A 1 96 ? 12.619 -4.865 -23.131 1.00 73.56 96 VAL A CA 1
ATOM 742 C C . VAL A 1 96 ? 12.004 -4.773 -24.529 1.00 73.56 96 VAL A C 1
ATOM 744 O O . VAL A 1 96 ? 10.992 -5.416 -24.796 1.00 73.56 96 VAL A O 1
ATOM 747 N N . THR A 1 97 ? 12.656 -4.067 -25.456 1.00 76.50 97 THR A N 1
ATOM 748 C CA . THR A 1 97 ? 12.219 -3.985 -26.859 1.00 76.50 97 THR A CA 1
ATOM 749 C C . THR A 1 97 ? 12.240 -5.354 -27.543 1.00 76.50 97 THR A C 1
ATOM 751 O O . THR A 1 97 ? 11.304 -5.699 -28.264 1.00 76.50 97 THR A O 1
ATOM 754 N N . ALA A 1 98 ? 13.289 -6.152 -27.326 1.00 82.56 98 ALA A N 1
ATOM 755 C CA . ALA A 1 98 ? 13.392 -7.500 -27.878 1.00 82.56 98 ALA A CA 1
ATOM 756 C C . ALA A 1 98 ? 12.272 -8.404 -27.348 1.00 82.56 98 ALA A C 1
ATOM 758 O O . ALA A 1 98 ? 11.611 -9.082 -28.133 1.00 82.56 98 ALA A O 1
ATOM 759 N N . LYS A 1 99 ? 11.994 -8.350 -26.038 1.00 80.94 99 LYS A N 1
ATOM 760 C CA . LYS A 1 99 ? 10.904 -9.117 -25.432 1.00 80.94 99 LYS A CA 1
ATOM 761 C C . LYS A 1 99 ? 9.532 -8.663 -25.927 1.00 80.94 99 LYS A C 1
ATOM 763 O O . LYS A 1 99 ? 8.669 -9.499 -26.177 1.00 80.94 99 LYS A O 1
ATOM 768 N N . ALA A 1 100 ? 9.337 -7.360 -26.126 1.00 79.19 100 ALA A N 1
ATOM 769 C CA . ALA A 1 100 ? 8.110 -6.828 -26.707 1.00 79.19 100 ALA A CA 1
ATOM 770 C C . ALA A 1 100 ? 7.888 -7.339 -28.140 1.00 79.19 100 ALA A C 1
ATOM 772 O O . ALA A 1 100 ? 6.773 -7.728 -28.460 1.00 79.19 100 ALA A O 1
ATOM 773 N N . LYS A 1 101 ? 8.936 -7.427 -28.974 1.00 83.56 101 LYS A N 1
ATOM 774 C CA . LYS A 1 101 ? 8.849 -8.019 -30.325 1.00 83.56 101 LYS A CA 1
ATOM 775 C C . LYS A 1 101 ? 8.586 -9.527 -30.315 1.00 83.56 101 LYS A C 1
ATOM 777 O O . LYS A 1 101 ? 7.907 -10.024 -31.204 1.00 83.56 101 LYS A O 1
ATOM 782 N N . GLU A 1 102 ? 9.116 -10.253 -29.329 1.00 86.12 102 GLU A N 1
ATOM 783 C CA . GLU A 1 102 ? 8.838 -11.686 -29.149 1.00 86.12 102 GLU A CA 1
ATOM 784 C C . GLU A 1 102 ? 7.352 -11.933 -28.842 1.00 86.12 102 GLU A C 1
ATOM 786 O O . GLU A 1 102 ? 6.737 -12.818 -29.429 1.00 86.12 102 GLU A O 1
ATOM 791 N N . ILE A 1 103 ? 6.771 -11.138 -27.937 1.00 84.56 103 ILE A N 1
ATOM 792 C CA . ILE A 1 103 ? 5.366 -11.269 -27.521 1.00 84.56 103 ILE A CA 1
ATOM 793 C C . ILE A 1 103 ? 4.415 -10.683 -28.580 1.00 84.56 103 ILE A C 1
ATOM 795 O O . ILE A 1 103 ? 3.345 -11.239 -28.827 1.00 84.56 103 ILE A O 1
ATOM 799 N N . TRP A 1 104 ? 4.805 -9.572 -29.212 1.00 82.62 104 TRP A N 1
ATOM 800 C CA . TRP A 1 104 ? 4.038 -8.844 -30.225 1.00 82.62 104 TRP A CA 1
ATOM 801 C C . TRP A 1 104 ? 4.885 -8.648 -31.491 1.00 82.62 104 TRP A C 1
ATOM 803 O O . TRP A 1 104 ? 5.592 -7.643 -31.612 1.00 82.62 104 TRP A O 1
ATOM 813 N N . PRO A 1 105 ? 4.818 -9.581 -32.459 1.00 86.50 105 PRO A N 1
ATOM 814 C CA . PRO A 1 105 ? 5.634 -9.526 -33.676 1.00 86.50 105 PRO A CA 1
ATOM 815 C C . PRO A 1 105 ? 5.446 -8.254 -34.520 1.00 86.50 105 PRO A C 1
ATOM 817 O O . PRO A 1 105 ? 6.340 -7.872 -35.269 1.00 86.50 105 PRO A O 1
ATOM 820 N N . ASP A 1 106 ? 4.299 -7.583 -34.390 1.00 85.00 106 ASP A N 1
ATOM 821 C CA . ASP A 1 106 ? 3.954 -6.319 -35.049 1.00 85.00 106 ASP A CA 1
ATOM 822 C C . ASP A 1 106 ? 4.411 -5.071 -34.263 1.00 85.00 106 ASP A C 1
ATOM 824 O O . ASP A 1 106 ? 4.071 -3.941 -34.621 1.00 85.00 106 ASP A O 1
ATOM 828 N N . TYR A 1 107 ? 5.159 -5.237 -33.169 1.00 80.19 107 TYR A N 1
ATOM 829 C CA . TYR A 1 107 ? 5.619 -4.122 -32.349 1.00 80.19 107 TYR A CA 1
ATOM 830 C C . TYR A 1 107 ? 6.659 -3.257 -33.076 1.00 80.19 107 TYR A C 1
ATOM 832 O O . TYR A 1 107 ? 7.826 -3.627 -33.228 1.00 80.19 107 TYR A O 1
ATOM 840 N N . ALA A 1 108 ? 6.236 -2.055 -33.471 1.00 80.56 108 ALA A N 1
ATOM 841 C CA . ALA A 1 108 ? 7.071 -1.051 -34.132 1.00 80.56 108 ALA A CA 1
ATOM 842 C C . ALA A 1 108 ? 7.737 -0.048 -33.161 1.00 80.56 108 ALA A C 1
ATOM 844 O O . ALA A 1 108 ? 8.396 0.888 -33.611 1.00 80.56 108 ALA A O 1
ATOM 845 N N . GLY A 1 109 ? 7.589 -0.241 -31.844 1.00 73.12 109 GLY A N 1
ATOM 846 C CA . GLY A 1 109 ? 8.043 0.704 -30.817 1.00 73.12 109 GLY A CA 1
ATOM 847 C C . GLY A 1 109 ? 6.939 1.652 -30.318 1.00 73.12 109 GLY A C 1
ATOM 848 O O . GLY A 1 109 ? 5.826 1.636 -30.852 1.00 73.12 109 GLY A O 1
ATOM 849 N N . PRO A 1 110 ? 7.232 2.484 -29.300 1.00 71.75 110 PRO A N 1
ATOM 850 C CA . PRO A 1 110 ? 6.264 3.416 -28.734 1.00 71.75 110 PRO A CA 1
ATOM 851 C C . PRO A 1 110 ? 5.991 4.579 -29.696 1.00 71.75 110 PRO A C 1
ATOM 853 O O . PRO A 1 110 ? 6.910 5.219 -30.216 1.00 71.75 110 PRO A O 1
ATOM 856 N N . THR A 1 111 ? 4.716 4.895 -29.903 1.00 75.75 111 THR A N 1
ATOM 857 C CA . THR A 1 111 ? 4.279 6.061 -30.676 1.00 75.75 111 THR A CA 1
ATOM 858 C C . THR A 1 111 ? 4.411 7.353 -29.866 1.00 75.75 111 THR A C 1
ATOM 860 O O . THR A 1 111 ? 4.628 7.349 -28.653 1.00 75.75 111 THR A O 1
ATOM 863 N N . ILE A 1 112 ? 4.218 8.504 -30.518 1.00 73.31 112 ILE A N 1
ATOM 864 C CA . ILE A 1 112 ? 4.146 9.792 -29.811 1.00 73.31 112 ILE A CA 1
ATOM 865 C C . ILE A 1 112 ? 3.011 9.827 -28.774 1.00 73.31 112 ILE A C 1
ATOM 867 O O . ILE A 1 112 ? 3.157 10.455 -27.730 1.00 73.31 112 ILE A O 1
ATOM 871 N N . ARG A 1 113 ? 1.904 9.112 -29.027 1.00 70.56 113 ARG A N 1
ATOM 872 C CA . ARG A 1 113 ? 0.777 9.005 -28.090 1.00 70.56 113 ARG A CA 1
ATOM 873 C C . ARG A 1 113 ? 1.161 8.183 -26.864 1.00 70.56 113 ARG A C 1
ATOM 875 O O . ARG A 1 113 ? 0.828 8.578 -25.754 1.00 70.56 113 ARG A O 1
ATOM 882 N N . ASP A 1 114 ? 1.919 7.107 -27.061 1.00 65.88 114 ASP A N 1
ATOM 883 C CA . ASP A 1 114 ? 2.427 6.263 -25.973 1.00 65.88 114 ASP A CA 1
ATOM 884 C C . ASP A 1 114 ? 3.406 7.030 -25.079 1.00 65.88 114 ASP A C 1
ATOM 886 O O . ASP A 1 114 ? 3.310 6.974 -23.855 1.00 65.88 114 ASP A O 1
ATOM 890 N N . LYS A 1 115 ? 4.299 7.825 -25.684 1.00 65.81 115 LYS A N 1
ATOM 891 C CA . LYS A 1 115 ? 5.221 8.699 -24.944 1.00 65.81 115 LYS A CA 1
ATOM 892 C C . LYS A 1 115 ? 4.490 9.806 -24.188 1.00 65.81 115 LYS A C 1
ATOM 894 O O . LYS A 1 115 ? 4.810 10.045 -23.032 1.00 65.81 115 LYS A O 1
ATOM 899 N N . ALA A 1 116 ? 3.501 10.454 -24.805 1.00 62.50 116 ALA A N 1
ATOM 900 C CA . ALA A 1 116 ? 2.690 11.471 -24.135 1.00 62.50 116 ALA A CA 1
ATOM 901 C C . ALA A 1 116 ? 1.903 10.886 -22.949 1.00 62.50 116 ALA A C 1
ATOM 903 O O . ALA A 1 116 ? 1.868 11.491 -21.880 1.00 62.50 116 ALA A O 1
ATOM 904 N N . LEU A 1 117 ? 1.334 9.687 -23.116 1.00 63.22 117 LEU A N 1
ATOM 905 C CA . LEU A 1 117 ? 0.644 8.967 -22.049 1.00 63.22 117 LEU A CA 1
ATOM 906 C C . LEU A 1 117 ? 1.605 8.592 -20.914 1.00 63.22 117 LEU A C 1
ATOM 908 O O . LEU A 1 117 ? 1.314 8.878 -19.756 1.00 63.22 117 LEU A O 1
ATOM 912 N N . SER A 1 118 ? 2.772 8.030 -21.240 1.00 61.91 118 SER A N 1
ATOM 913 C CA . SER A 1 118 ? 3.827 7.733 -20.265 1.00 61.91 118 SER A CA 1
ATOM 914 C C . SER A 1 118 ? 4.229 8.988 -19.485 1.00 61.91 118 SER A C 1
ATOM 916 O O . SER A 1 118 ? 4.153 8.994 -18.260 1.00 61.91 118 SER A O 1
ATOM 918 N N . SER A 1 119 ? 4.542 10.094 -20.168 1.00 59.03 119 SER A N 1
ATOM 919 C CA . SER A 1 119 ? 4.871 11.368 -19.518 1.00 59.03 119 SER A CA 1
ATOM 920 C C . SER A 1 119 ? 3.747 11.889 -18.622 1.00 59.03 119 SER A C 1
ATOM 922 O O . SER A 1 119 ? 4.030 12.442 -17.563 1.00 59.03 119 SER A O 1
ATOM 924 N N . SER A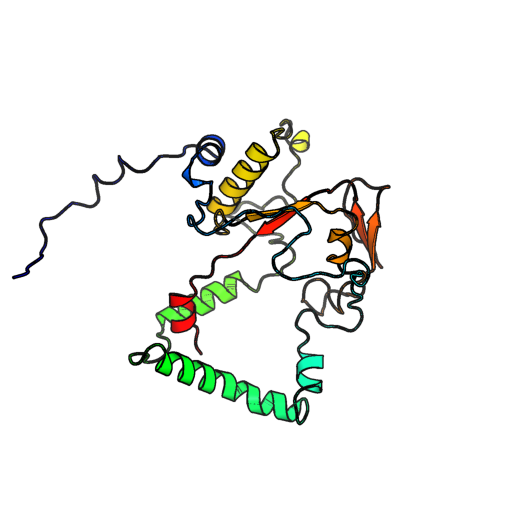 1 120 ? 2.479 11.698 -19.005 1.00 57.28 120 SER A N 1
ATOM 925 C CA . SER A 1 120 ? 1.339 12.074 -18.160 1.00 57.28 120 SER A CA 1
ATOM 926 C C . SER A 1 120 ? 1.255 11.222 -16.890 1.00 57.28 120 SER A C 1
ATOM 928 O O . SER A 1 120 ? 1.058 11.769 -15.810 1.00 57.28 120 SER A O 1
ATOM 930 N N . PHE A 1 121 ? 1.509 9.912 -16.983 1.00 59.06 121 PHE A N 1
ATOM 931 C CA . PHE A 1 121 ? 1.578 9.040 -15.811 1.00 59.06 121 PHE A CA 1
ATOM 932 C C . PHE A 1 121 ? 2.764 9.381 -14.919 1.00 59.06 121 PHE A C 1
ATOM 934 O O . PHE A 1 121 ? 2.592 9.446 -13.709 1.00 59.06 121 PHE A O 1
ATOM 941 N N . TRP A 1 122 ? 3.938 9.671 -15.485 1.00 49.72 122 TRP A N 1
ATOM 942 C CA . TRP A 1 122 ? 5.096 10.133 -14.716 1.00 49.72 122 TRP A CA 1
ATOM 943 C C . TRP A 1 122 ? 4.829 11.467 -14.013 1.00 49.72 122 TRP A C 1
ATOM 945 O O . TRP A 1 122 ? 5.189 11.615 -12.846 1.00 49.72 122 TRP A O 1
ATOM 955 N N . ALA A 1 123 ? 4.132 12.399 -14.668 1.00 50.19 123 ALA A N 1
ATOM 956 C CA . ALA A 1 123 ? 3.700 13.650 -14.048 1.00 50.19 123 ALA A CA 1
ATOM 957 C C . ALA A 1 123 ? 2.724 13.420 -12.878 1.00 50.19 123 ALA A C 1
ATOM 959 O O . ALA A 1 123 ? 2.752 14.173 -11.908 1.00 50.19 123 ALA A O 1
ATOM 960 N N . SER A 1 124 ? 1.900 12.369 -12.935 1.00 52.38 124 SER A N 1
ATOM 961 C CA . SER A 1 124 ? 1.011 11.967 -11.836 1.00 52.38 124 SER A CA 1
ATOM 962 C C . SER A 1 124 ? 1.686 11.092 -10.767 1.00 52.38 124 SER A C 1
ATOM 964 O O . SER A 1 124 ? 1.208 11.057 -9.638 1.00 52.38 124 SER A O 1
ATOM 966 N N . ALA A 1 125 ? 2.772 10.381 -11.095 1.00 48.72 125 ALA A N 1
ATOM 967 C CA . ALA A 1 125 ? 3.392 9.360 -10.241 1.00 48.72 125 ALA A CA 1
ATOM 968 C C . ALA A 1 125 ? 4.578 9.862 -9.394 1.00 48.72 125 ALA A C 1
ATOM 970 O O . ALA A 1 125 ? 4.919 9.219 -8.406 1.00 48.72 125 ALA A O 1
ATOM 971 N N . TYR A 1 126 ? 5.207 10.990 -9.754 1.00 36.31 126 TYR A N 1
ATOM 972 C CA . TYR A 1 126 ? 6.420 11.504 -9.089 1.00 36.31 126 TYR A CA 1
ATOM 973 C C . TYR A 1 126 ? 6.210 12.723 -8.183 1.00 36.31 126 TYR A C 1
ATOM 975 O O . TYR A 1 126 ? 7.151 13.445 -7.856 1.00 36.31 126 TYR A O 1
ATOM 983 N N . GLY A 1 127 ? 4.982 12.940 -7.724 1.00 36.81 127 GLY A N 1
ATOM 984 C CA . GLY A 1 127 ? 4.714 13.832 -6.604 1.00 36.81 127 GLY A CA 1
ATOM 985 C C . GLY A 1 127 ? 4.570 13.013 -5.333 1.00 36.81 127 GLY A C 1
ATOM 986 O O . GLY A 1 127 ? 3.471 12.560 -5.066 1.00 36.81 127 GLY A O 1
ATOM 987 N N . HIS A 1 128 ? 5.663 12.813 -4.589 1.00 35.75 128 HIS A N 1
ATOM 988 C CA . HIS A 1 128 ? 5.655 12.458 -3.164 1.00 35.75 128 HIS A CA 1
ATOM 989 C C . HIS A 1 128 ? 4.589 11.416 -2.740 1.00 35.75 128 HIS A C 1
ATOM 991 O O . HIS A 1 128 ? 3.438 11.737 -2.449 1.00 35.75 128 HIS A O 1
ATOM 997 N N . SER A 1 129 ? 5.020 10.177 -2.502 1.00 37.91 129 SER A N 1
ATOM 998 C CA . SER A 1 129 ? 4.293 9.191 -1.675 1.00 37.91 129 SER A CA 1
ATOM 999 C C . SER A 1 129 ? 3.868 9.734 -0.290 1.00 37.91 129 SER A C 1
ATOM 1001 O O . SER A 1 129 ? 3.095 9.092 0.416 1.00 37.91 129 SER A O 1
ATOM 1003 N N . GLY A 1 130 ? 4.329 10.928 0.101 1.00 38.28 130 GLY A N 1
ATOM 1004 C CA . GLY A 1 130 ? 3.777 11.729 1.185 1.00 38.28 130 GLY A CA 1
ATOM 1005 C C . GLY A 1 130 ? 2.869 12.851 0.684 1.00 38.28 130 GLY A C 1
ATOM 1006 O O . GLY A 1 130 ? 3.345 13.959 0.498 1.00 38.28 130 GLY A O 1
ATOM 1007 N N . TYR A 1 131 ? 1.565 12.577 0.610 1.00 38.47 131 TYR A N 1
ATOM 1008 C CA . TYR A 1 131 ? 0.465 13.547 0.559 1.00 38.47 131 TYR A CA 1
ATOM 1009 C C . TYR A 1 131 ? 0.500 14.556 -0.604 1.00 38.47 131 TYR A C 1
ATOM 1011 O O . TYR A 1 131 ? 1.411 15.360 -0.760 1.00 38.47 131 TYR A O 1
ATOM 1019 N N . CYS A 1 132 ? -0.607 14.630 -1.339 1.00 43.12 132 CYS A N 1
ATOM 1020 C CA . CYS A 1 132 ? -0.985 15.768 -2.176 1.00 43.12 132 CYS A CA 1
ATOM 1021 C C . CYS A 1 132 ? -1.176 17.055 -1.333 1.00 43.12 132 CYS A C 1
ATOM 1023 O O . CYS A 1 132 ? -2.258 17.629 -1.317 1.00 43.12 132 CYS A O 1
ATOM 1025 N N . ARG A 1 133 ? -0.161 17.502 -0.578 1.00 40.00 133 ARG A N 1
ATOM 1026 C CA . ARG A 1 133 ? -0.193 18.726 0.229 1.00 40.00 133 ARG A CA 1
ATOM 1027 C C . ARG A 1 133 ? -0.329 19.929 -0.696 1.00 40.00 133 ARG A C 1
ATOM 1029 O O . ARG A 1 133 ? 0.399 20.045 -1.680 1.00 40.00 133 ARG A O 1
ATOM 1036 N N . SER A 1 134 ? -1.271 20.810 -0.365 1.00 44.41 134 SER A N 1
ATOM 1037 C CA . SER A 1 134 ? -1.521 22.068 -1.077 1.00 44.41 134 SER A CA 1
ATOM 1038 C C . SER A 1 134 ? -1.946 21.911 -2.542 1.00 44.41 134 SER A C 1
ATOM 1040 O O . SER A 1 134 ? -1.715 22.817 -3.344 1.00 44.41 134 SER A O 1
ATOM 1042 N N . GLN A 1 135 ? -2.571 20.785 -2.911 1.00 44.78 135 GLN A N 1
ATOM 1043 C CA . GLN A 1 135 ? -3.217 20.698 -4.218 1.00 44.78 135 GLN A CA 1
ATOM 1044 C C . GLN A 1 135 ? -4.431 21.627 -4.249 1.00 44.78 135 GLN A C 1
ATOM 1046 O O . GLN A 1 135 ? -5.194 21.745 -3.291 1.00 44.78 135 GLN A O 1
ATOM 1051 N N . ASN A 1 136 ? -4.569 22.330 -5.365 1.00 42.06 136 ASN A N 1
ATOM 1052 C CA . ASN A 1 136 ? -5.664 23.245 -5.596 1.00 42.06 136 ASN A CA 1
ATOM 1053 C C . ASN A 1 136 ? -6.584 22.620 -6.650 1.00 42.06 136 ASN A C 1
ATOM 1055 O O . ASN A 1 136 ? -6.227 22.550 -7.827 1.00 42.06 136 ASN A O 1
ATOM 1059 N N . GLN A 1 137 ? -7.755 22.142 -6.229 1.00 38.22 137 GLN A N 1
ATOM 1060 C CA . GLN A 1 137 ? -8.757 21.612 -7.146 1.00 38.22 137 GLN A CA 1
ATOM 1061 C C . GLN A 1 137 ? -9.689 22.761 -7.551 1.00 38.22 137 GLN A C 1
ATOM 1063 O O . GLN A 1 137 ? -10.571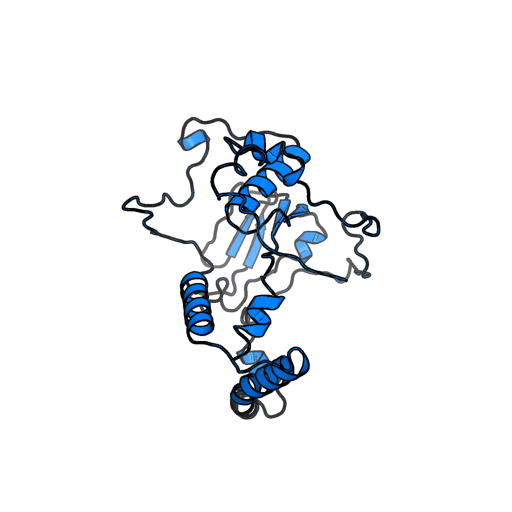 23.160 -6.798 1.00 38.22 137 GLN A O 1
ATOM 1068 N N . HIS A 1 138 ? -9.477 23.322 -8.745 1.00 35.03 138 HIS A N 1
ATOM 1069 C CA . HIS A 1 138 ? -10.295 24.412 -9.311 1.00 35.03 138 HIS A CA 1
ATOM 1070 C C . HIS A 1 138 ? -10.355 25.718 -8.491 1.00 35.03 138 HIS A C 1
ATOM 1072 O O . HIS A 1 138 ? -11.383 26.387 -8.458 1.00 35.03 138 HIS A O 1
ATOM 1078 N N . GLY A 1 139 ? -9.266 26.122 -7.847 1.00 40.72 139 GLY A N 1
ATOM 1079 C CA . GLY A 1 139 ? -9.223 27.322 -6.999 1.00 40.72 139 GLY A CA 1
ATOM 1080 C C . GLY A 1 139 ? -9.513 27.051 -5.517 1.00 40.72 139 GLY A C 1
ATOM 1081 O O . GLY A 1 139 ? -9.277 27.942 -4.703 1.00 40.72 139 GLY A O 1
ATOM 1082 N N . MET A 1 140 ? -9.958 25.841 -5.157 1.00 39.56 140 MET A N 1
ATOM 1083 C CA . MET A 1 140 ? -10.224 25.451 -3.774 1.00 39.56 140 MET A CA 1
ATOM 1084 C C . MET A 1 140 ? -8.999 24.786 -3.127 1.00 39.56 140 MET A C 1
ATOM 1086 O O . MET A 1 140 ? -8.517 23.766 -3.637 1.00 39.56 140 MET A O 1
ATOM 1090 N N . PRO A 1 141 ? -8.497 25.317 -1.997 1.00 55.81 141 PRO A N 1
ATOM 1091 C CA . PRO A 1 141 ? -7.491 24.620 -1.210 1.00 55.81 141 PRO A CA 1
ATOM 1092 C C . PRO A 1 141 ? -8.092 23.326 -0.648 1.00 55.81 141 PRO A C 1
ATOM 1094 O O . PRO A 1 141 ? -9.155 23.345 -0.032 1.00 55.81 141 PRO A O 1
ATOM 1097 N N . THR A 1 142 ? -7.418 22.195 -0.844 1.00 53.53 142 THR A N 1
ATOM 1098 C CA . THR A 1 142 ? -7.790 20.948 -0.163 1.00 53.53 142 THR A CA 1
ATOM 1099 C C . THR A 1 142 ? -7.416 21.030 1.317 1.00 53.53 142 THR A C 1
ATOM 1101 O O . THR A 1 142 ? -6.246 21.267 1.635 1.00 53.53 142 THR A O 1
ATOM 1104 N N . GLU A 1 143 ? -8.370 20.795 2.220 1.00 56.72 143 GLU A N 1
ATOM 1105 C CA . GLU A 1 143 ? -8.092 20.627 3.651 1.00 56.72 143 GLU A CA 1
ATOM 1106 C C . GLU A 1 143 ? -7.380 19.292 3.899 1.00 56.72 143 GLU A C 1
ATOM 1108 O O . GLU A 1 143 ? -7.845 18.230 3.476 1.00 56.72 143 GLU A O 1
ATOM 1113 N N . ILE A 1 144 ? -6.211 19.349 4.542 1.00 56.34 144 ILE A N 1
ATOM 1114 C CA . ILE A 1 144 ? -5.359 18.183 4.789 1.00 56.34 144 ILE A CA 1
ATOM 1115 C C . ILE A 1 144 ? -4.897 18.200 6.252 1.00 56.34 144 ILE A C 1
ATOM 1117 O O . ILE A 1 144 ? -4.219 19.151 6.650 1.00 56.34 144 ILE A O 1
ATOM 1121 N N . PRO A 1 145 ? -5.170 17.137 7.034 1.00 61.03 145 PRO A N 1
ATOM 1122 C CA . PRO A 1 145 ? -5.986 15.971 6.674 1.00 61.03 145 PRO A CA 1
ATOM 1123 C C . PRO A 1 145 ? -7.466 16.343 6.475 1.00 61.03 145 PRO A C 1
ATOM 1125 O O . PRO A 1 145 ? -7.897 17.405 6.918 1.00 61.03 145 PRO A O 1
ATOM 1128 N N . ALA A 1 146 ? -8.238 15.460 5.830 1.00 62.88 146 ALA A N 1
ATOM 1129 C CA . ALA A 1 146 ? -9.691 15.617 5.758 1.00 62.88 146 ALA A CA 1
ATOM 1130 C C . ALA A 1 146 ? -10.273 15.786 7.178 1.00 62.88 146 ALA A C 1
ATOM 1132 O O . ALA A 1 146 ? -9.810 15.101 8.103 1.00 62.88 146 ALA A O 1
ATOM 1133 N N . PRO A 1 147 ? -11.254 16.684 7.380 1.00 67.50 147 PRO A N 1
ATOM 1134 C CA . PRO A 1 147 ? -11.790 16.950 8.704 1.00 67.50 147 PRO A CA 1
ATOM 1135 C C . PRO A 1 147 ? -12.456 15.699 9.281 1.00 67.50 147 PRO A C 1
ATOM 1137 O O . PRO A 1 147 ? -13.078 14.906 8.572 1.00 67.50 147 PRO A O 1
ATOM 1140 N N . ARG A 1 148 ? -12.338 15.517 10.601 1.00 71.44 148 ARG A N 1
ATOM 1141 C CA . ARG A 1 148 ? -13.049 14.436 11.298 1.00 71.44 148 ARG A CA 1
ATOM 1142 C C . ARG A 1 148 ? -14.558 14.658 11.218 1.00 71.44 148 ARG A C 1
ATOM 1144 O O . ARG A 1 148 ? -14.970 15.815 11.259 1.00 71.44 148 ARG A O 1
ATOM 1151 N N . PRO A 1 149 ? -15.382 13.592 11.248 1.00 75.00 149 PRO A N 1
ATOM 1152 C CA . PRO A 1 149 ? -16.834 13.740 11.322 1.00 75.00 149 PRO A CA 1
ATOM 1153 C C . PRO A 1 149 ? -17.267 14.706 12.438 1.00 75.00 149 PRO A C 1
ATOM 1155 O O . PRO A 1 149 ? -18.025 15.639 12.190 1.00 75.00 149 PRO A O 1
ATOM 1158 N N . SER A 1 150 ? -16.673 14.592 13.632 1.00 77.06 150 SER A N 1
ATOM 1159 C CA . SER A 1 150 ? -16.938 15.501 14.757 1.00 77.06 150 SER A CA 1
ATOM 1160 C C . SER A 1 150 ? -16.565 16.963 14.487 1.00 77.06 150 SER A C 1
ATOM 1162 O O . SER A 1 150 ? -17.251 17.856 14.972 1.00 77.06 150 SER A O 1
ATOM 1164 N N . ALA A 1 151 ? -15.519 17.224 13.697 1.00 74.75 151 ALA A N 1
ATOM 1165 C CA . ALA A 1 151 ? -15.101 18.579 13.332 1.00 74.75 151 ALA A CA 1
ATOM 1166 C C . ALA A 1 151 ? -16.095 19.261 12.376 1.00 74.75 151 ALA A C 1
ATOM 1168 O O . ALA A 1 151 ? -16.152 20.486 12.324 1.00 74.75 151 ALA A O 1
ATOM 1169 N N . ILE A 1 152 ? -16.904 18.472 11.663 1.00 81.00 152 ILE A N 1
ATOM 1170 C CA . ILE A 1 152 ? -17.984 18.939 10.782 1.00 81.00 152 ILE A CA 1
ATOM 1171 C C . ILE A 1 152 ? -19.375 18.565 11.316 1.00 81.00 152 ILE A C 1
ATOM 1173 O O . ILE A 1 152 ? -20.335 18.503 10.552 1.00 81.00 152 ILE A O 1
ATOM 1177 N N . ASN A 1 153 ? -19.500 18.306 12.623 1.00 82.88 153 ASN A N 1
ATOM 1178 C CA . ASN A 1 153 ? -20.764 17.974 13.297 1.00 82.88 153 ASN A CA 1
ATOM 1179 C C . ASN A 1 153 ? -21.551 16.821 12.647 1.00 82.88 153 ASN A C 1
ATOM 1181 O O . ASN A 1 153 ? -22.780 16.802 12.662 1.00 82.88 153 ASN A O 1
ATOM 1185 N N . THR A 1 154 ? -20.840 15.859 12.071 1.00 73.69 154 THR A N 1
ATOM 1186 C CA . THR A 1 154 ? -21.405 14.669 11.434 1.00 73.69 154 THR A CA 1
ATOM 1187 C C . THR A 1 154 ? -21.037 13.440 12.272 1.00 73.69 154 THR A C 1
ATOM 1189 O O . THR A 1 154 ? -19.908 13.360 12.766 1.00 73.69 154 THR A O 1
ATOM 1192 N N . PRO A 1 155 ? -21.950 12.478 12.491 1.00 79.44 155 PRO A N 1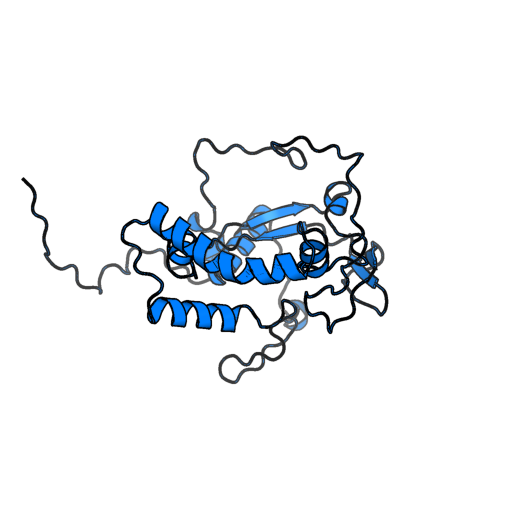
ATOM 1193 C CA . PRO A 1 155 ? -21.602 11.236 13.174 1.00 79.44 155 PRO A CA 1
ATOM 1194 C C . PRO A 1 155 ? -20.571 10.435 12.368 1.00 79.44 155 PRO A C 1
ATOM 1196 O O . PRO A 1 155 ? -20.541 10.495 11.138 1.00 79.44 155 PRO A O 1
ATOM 1199 N N . ALA A 1 156 ? -19.717 9.679 13.061 1.00 77.62 156 ALA A N 1
ATOM 1200 C CA . ALA A 1 156 ? -18.867 8.700 12.394 1.00 77.62 156 ALA A CA 1
ATOM 1201 C C . ALA A 1 156 ? -19.738 7.591 11.782 1.00 77.62 156 ALA A C 1
ATOM 1203 O O . ALA A 1 156 ? -20.754 7.208 12.362 1.00 77.62 156 ALA A O 1
ATOM 1204 N N . TRP A 1 157 ? -19.343 7.099 10.607 1.00 78.62 157 TRP A N 1
ATOM 1205 C CA . TRP A 1 157 ? -19.970 5.926 10.008 1.00 78.62 157 TRP A CA 1
ATOM 1206 C C . TRP A 1 157 ? -19.696 4.696 10.878 1.00 78.62 157 TRP A C 1
ATOM 1208 O O . TRP A 1 157 ? -18.540 4.404 11.182 1.00 78.62 157 TRP A O 1
ATOM 1218 N N . GLU A 1 158 ? -20.753 3.967 11.223 1.00 83.69 158 GLU A N 1
ATOM 1219 C CA . GLU A 1 158 ? -20.693 2.714 11.970 1.00 83.69 158 GLU A CA 1
ATOM 1220 C C . GLU A 1 158 ? -21.486 1.660 11.197 1.00 83.69 158 GLU A C 1
ATOM 1222 O O . GLU A 1 158 ? -22.691 1.800 10.990 1.00 83.69 158 GLU A O 1
ATOM 1227 N N . GLY A 1 159 ? -20.799 0.609 10.764 1.00 84.44 159 GLY A N 1
ATOM 1228 C CA . GLY A 1 159 ? -21.384 -0.517 10.043 1.00 84.44 159 GLY A CA 1
ATOM 1229 C C . GLY A 1 159 ? -20.729 -1.829 10.451 1.00 84.44 159 GLY A C 1
ATOM 1230 O O . GLY A 1 159 ? -19.711 -1.853 11.152 1.00 84.44 159 GLY A O 1
ATOM 1231 N N . THR A 1 160 ? -21.299 -2.938 9.994 1.00 90.25 160 THR A N 1
ATOM 1232 C CA . THR A 1 160 ? -20.674 -4.262 10.105 1.00 90.25 160 THR A CA 1
ATOM 1233 C C . THR A 1 160 ? -19.339 -4.305 9.344 1.00 90.25 160 THR A C 1
ATOM 1235 O O . THR A 1 160 ? -19.115 -3.501 8.431 1.00 90.25 160 THR A O 1
ATOM 1238 N N . PRO A 1 161 ? -18.416 -5.230 9.672 1.00 86.25 161 PRO A N 1
ATOM 1239 C CA . PRO A 1 161 ? -17.182 -5.411 8.903 1.00 86.25 161 PRO A CA 1
ATOM 1240 C C . PRO A 1 161 ? -17.423 -5.559 7.391 1.00 86.25 161 PRO A C 1
ATOM 1242 O O . PRO A 1 161 ? -16.670 -5.012 6.585 1.00 86.25 161 PRO A O 1
ATOM 1245 N N . GLU A 1 162 ? -18.496 -6.248 7.006 1.00 85.88 162 GLU A N 1
ATOM 1246 C CA . GLU A 1 162 ? -18.901 -6.474 5.621 1.00 85.88 162 GLU A CA 1
ATOM 1247 C C . GLU A 1 162 ? -19.362 -5.182 4.935 1.00 85.88 162 GLU A C 1
ATOM 1249 O O . GLU A 1 162 ? -18.912 -4.889 3.823 1.00 85.88 162 GLU A O 1
ATOM 1254 N N . GLU A 1 163 ? -20.205 -4.388 5.601 1.00 88.19 163 GLU A N 1
ATOM 1255 C CA . GLU A 1 163 ? -20.668 -3.084 5.106 1.00 88.19 163 GLU A CA 1
ATOM 1256 C C . GLU A 1 163 ? -19.507 -2.094 4.984 1.00 88.19 163 GLU A C 1
ATOM 1258 O O . GLU A 1 163 ? -19.359 -1.429 3.958 1.00 88.19 163 GLU A O 1
ATOM 1263 N N . ASN A 1 164 ? -18.611 -2.060 5.974 1.00 87.88 164 ASN A N 1
ATOM 1264 C CA . ASN A 1 164 ? -17.419 -1.213 5.945 1.00 87.88 164 ASN A CA 1
ATOM 1265 C C . ASN A 1 164 ? -16.483 -1.607 4.794 1.00 87.88 164 ASN A C 1
ATOM 1267 O O . ASN A 1 164 ? -15.981 -0.746 4.069 1.00 87.88 164 ASN A O 1
ATOM 1271 N N . ALA A 1 165 ? -16.270 -2.908 4.569 1.00 86.00 165 ALA A N 1
ATOM 1272 C CA . ALA A 1 165 ? -15.470 -3.388 3.447 1.00 86.00 165 ALA A CA 1
ATOM 1273 C C . ALA A 1 165 ? -16.122 -3.065 2.091 1.00 86.00 165 ALA A C 1
ATOM 1275 O O . ALA A 1 165 ? -15.416 -2.733 1.136 1.00 86.00 165 ALA A O 1
ATOM 1276 N N . ALA A 1 166 ? -17.451 -3.146 1.983 1.00 86.88 166 ALA A N 1
ATOM 1277 C CA . ALA A 1 166 ? -18.180 -2.750 0.781 1.00 86.88 166 ALA A CA 1
ATOM 1278 C C . ALA A 1 166 ? -18.059 -1.241 0.516 1.00 86.88 166 ALA A C 1
ATOM 1280 O O . ALA A 1 166 ? -17.726 -0.846 -0.603 1.00 86.88 166 ALA A O 1
ATOM 1281 N N . MET A 1 167 ? -18.212 -0.409 1.548 1.00 88.25 167 MET A N 1
ATOM 1282 C CA . MET A 1 167 ? -18.017 1.038 1.461 1.00 88.25 167 MET A CA 1
ATOM 1283 C C . MET A 1 167 ? -16.600 1.387 0.986 1.00 88.25 167 MET A C 1
ATOM 1285 O O . MET A 1 167 ? -16.423 2.143 0.030 1.00 88.25 167 MET A O 1
ATOM 1289 N N . LEU A 1 168 ? -15.574 0.759 1.569 1.00 85.31 168 LEU A N 1
ATOM 1290 C CA . LEU A 1 168 ? -14.187 0.946 1.135 1.00 85.31 168 LEU A CA 1
ATOM 1291 C C . LEU A 1 168 ? -13.989 0.560 -0.336 1.00 85.31 168 LEU A C 1
ATOM 1293 O O . LEU A 1 168 ? -13.363 1.304 -1.085 1.00 85.31 168 LEU A O 1
ATOM 1297 N N . ARG A 1 169 ? -14.549 -0.568 -0.791 1.00 85.75 169 ARG A N 1
ATOM 1298 C CA . ARG A 1 169 ? -14.481 -0.966 -2.209 1.00 85.75 169 ARG A CA 1
ATOM 1299 C C . ARG A 1 169 ? -15.191 0.028 -3.129 1.00 85.75 169 ARG A C 1
ATOM 1301 O O . ARG A 1 169 ? -14.691 0.268 -4.229 1.00 85.75 169 ARG A O 1
ATOM 1308 N N . ALA A 1 170 ? -16.323 0.593 -2.710 1.00 84.56 170 ALA A N 1
ATOM 1309 C CA . ALA A 1 170 ? -17.037 1.623 -3.462 1.00 84.56 170 ALA A CA 1
ATOM 1310 C C . ALA A 1 170 ? -16.160 2.875 -3.636 1.00 84.56 170 ALA A C 1
ATOM 1312 O O . ALA A 1 170 ? -15.933 3.315 -4.765 1.00 84.56 170 ALA A O 1
ATOM 1313 N N . VAL A 1 171 ? -15.573 3.369 -2.540 1.00 82.31 171 VAL A N 1
ATOM 1314 C CA . VAL A 1 171 ? -14.650 4.515 -2.546 1.00 82.31 171 VAL A CA 1
ATOM 1315 C C . VAL A 1 171 ? -13.418 4.235 -3.409 1.00 82.31 171 VAL A C 1
ATOM 1317 O O . VAL A 1 171 ? -13.087 5.029 -4.287 1.00 82.31 171 VAL A O 1
ATOM 1320 N N . PHE A 1 172 ? -12.762 3.085 -3.233 1.00 79.69 172 PHE A N 1
ATOM 1321 C CA . PHE A 1 172 ? -11.570 2.725 -4.006 1.00 79.69 172 PHE A CA 1
ATOM 1322 C C . PHE A 1 172 ? -11.848 2.513 -5.495 1.00 79.69 172 PHE A C 1
ATOM 1324 O O . PHE A 1 172 ? -11.002 2.831 -6.333 1.00 79.69 172 PHE A O 1
ATOM 1331 N N . SER A 1 173 ? -13.051 2.061 -5.847 1.00 78.62 173 SER A N 1
ATOM 1332 C CA . SER A 1 173 ? -13.489 2.001 -7.242 1.00 78.62 173 SER A CA 1
ATOM 1333 C C . SER A 1 173 ? -13.649 3.396 -7.847 1.00 78.62 173 SER A C 1
ATOM 1335 O O . SER A 1 173 ? -13.233 3.602 -8.986 1.00 78.62 173 SER A O 1
ATOM 1337 N N . LEU A 1 174 ? -14.187 4.359 -7.087 1.00 74.00 174 LEU A N 1
ATOM 1338 C CA . LEU A 1 174 ? -14.342 5.746 -7.534 1.00 74.00 174 LEU A CA 1
ATOM 1339 C C . LEU A 1 174 ? -12.987 6.423 -7.794 1.00 74.00 174 LEU A C 1
ATOM 1341 O O . LEU A 1 174 ? -12.842 7.134 -8.784 1.00 74.00 174 LEU A O 1
ATOM 1345 N N . VAL A 1 175 ? -11.984 6.168 -6.947 1.00 70.62 175 VAL A N 1
ATOM 1346 C CA . VAL A 1 175 ? -10.640 6.766 -7.077 1.00 70.62 175 VAL A CA 1
ATOM 1347 C C . VAL A 1 175 ? -9.685 5.971 -7.982 1.00 70.62 175 VAL A C 1
ATOM 1349 O O . VAL A 1 175 ? -8.485 6.228 -7.995 1.00 70.62 175 VAL A O 1
ATOM 1352 N N . GLY A 1 176 ? -10.195 5.000 -8.748 1.00 73.38 176 GLY A N 1
ATOM 1353 C CA . GLY A 1 176 ? -9.410 4.263 -9.746 1.00 73.38 176 GLY A CA 1
ATOM 1354 C C . GLY A 1 176 ? -8.498 3.162 -9.193 1.00 73.38 176 GLY A C 1
ATOM 1355 O O . GLY A 1 176 ? -7.765 2.549 -9.963 1.00 73.38 176 GLY A O 1
ATOM 1356 N N . LEU A 1 177 ? -8.574 2.860 -7.893 1.00 72.75 177 LEU A N 1
ATOM 1357 C CA . LEU A 1 177 ? -7.877 1.726 -7.266 1.00 72.75 177 LEU A CA 1
ATOM 1358 C C . LEU A 1 177 ? -8.654 0.400 -7.457 1.00 72.75 177 LEU A C 1
ATOM 1360 O O . LEU A 1 177 ? -8.124 -0.685 -7.227 1.00 72.75 177 LEU A O 1
ATOM 1364 N N . GLY A 1 178 ? -9.904 0.481 -7.930 1.00 71.50 178 GLY A N 1
ATOM 1365 C CA . GLY A 1 178 ? -10.775 -0.660 -8.224 1.00 71.50 178 GLY A CA 1
ATOM 1366 C C . GLY A 1 178 ? -11.330 -1.356 -6.970 1.00 71.50 178 GLY A C 1
ATOM 1367 O O . GLY A 1 178 ? -10.944 -1.040 -5.846 1.00 71.50 178 GLY A O 1
ATOM 1368 N N . PRO A 1 179 ? -12.223 -2.353 -7.125 1.00 72.62 179 PRO A N 1
ATOM 1369 C CA . PRO A 1 179 ? -12.797 -3.086 -5.992 1.00 72.62 179 PRO A CA 1
ATOM 1370 C C . PRO A 1 179 ? -11.831 -4.133 -5.404 1.00 72.62 179 PRO A C 1
ATOM 1372 O O . PRO A 1 179 ? -12.214 -4.919 -4.533 1.00 72.62 179 PRO A O 1
ATOM 1375 N N . VAL A 1 180 ? -10.589 -4.211 -5.902 1.00 77.75 180 VAL A N 1
ATOM 1376 C CA . VAL A 1 180 ? -9.591 -5.193 -5.458 1.00 77.75 180 VAL A CA 1
ATOM 1377 C C . VAL A 1 180 ? -8.898 -4.673 -4.211 1.00 77.75 180 VAL A C 1
ATOM 1379 O O . VAL A 1 180 ? -7.781 -4.159 -4.249 1.00 77.75 180 VAL A O 1
ATOM 1382 N N . ILE A 1 181 ? -9.590 -4.857 -3.094 1.00 82.12 181 ILE A N 1
ATOM 1383 C CA . ILE A 1 181 ? -9.030 -4.653 -1.766 1.00 82.12 181 ILE A CA 1
ATOM 1384 C C . ILE A 1 181 ? -8.972 -5.979 -1.016 1.00 82.12 181 ILE A C 1
ATOM 1386 O O . ILE A 1 181 ? -9.884 -6.808 -1.115 1.00 82.12 181 ILE A O 1
ATOM 1390 N N . GLY A 1 182 ? -7.896 -6.160 -0.264 1.00 81.94 182 GLY A N 1
ATOM 1391 C CA . GLY A 1 182 ? -7.783 -7.146 0.798 1.00 81.94 182 GLY A CA 1
ATOM 1392 C C . GLY A 1 182 ? -7.788 -6.431 2.141 1.00 81.94 182 GLY A C 1
ATOM 1393 O O . GLY A 1 182 ? -7.157 -5.389 2.294 1.00 81.94 182 GLY A O 1
ATOM 1394 N N . THR A 1 183 ? -8.493 -6.987 3.114 1.00 84.62 183 THR A N 1
ATOM 1395 C CA . THR A 1 183 ? -8.466 -6.514 4.499 1.00 84.62 183 THR A CA 1
ATOM 1396 C C . THR A 1 183 ? -7.863 -7.602 5.364 1.00 84.62 183 THR A C 1
ATOM 1398 O O . THR A 1 183 ? -8.210 -8.773 5.216 1.00 84.62 183 THR A O 1
ATOM 1401 N N . THR A 1 184 ? -6.967 -7.225 6.265 1.00 84.19 184 THR A N 1
ATOM 1402 C CA . THR A 1 184 ? -6.373 -8.140 7.240 1.00 84.19 184 THR A CA 1
ATOM 1403 C C . THR A 1 184 ? -6.278 -7.471 8.599 1.00 84.19 184 THR A C 1
ATOM 1405 O O . THR A 1 184 ? -6.282 -6.245 8.681 1.00 84.19 184 THR A O 1
ATOM 1408 N N . MET A 1 185 ? -6.198 -8.263 9.665 1.00 86.50 185 MET A N 1
ATOM 1409 C CA . MET A 1 185 ? -5.934 -7.736 11.000 1.00 86.50 185 MET A CA 1
ATOM 1410 C C . MET A 1 185 ? -4.432 -7.527 11.228 1.00 86.50 185 MET A C 1
ATOM 1412 O O . MET A 1 185 ? -3.633 -8.238 10.628 1.00 86.50 185 MET A O 1
ATOM 1416 N N . LEU A 1 186 ? -4.071 -6.578 12.096 1.00 84.56 186 LEU A N 1
ATOM 1417 C CA . LEU A 1 186 ? -2.751 -6.435 12.723 1.00 84.56 186 LEU A CA 1
ATOM 1418 C C . LEU A 1 186 ? -2.733 -7.179 14.059 1.00 84.56 186 LEU A C 1
ATOM 1420 O O . LEU A 1 186 ? -2.815 -6.589 15.136 1.00 84.56 186 LEU A O 1
ATOM 1424 N N . ASP A 1 187 ? -2.650 -8.498 13.971 1.00 86.44 187 ASP A N 1
ATOM 1425 C CA . ASP A 1 187 ? -2.420 -9.390 15.104 1.00 86.44 187 ASP A CA 1
ATOM 1426 C C . ASP A 1 187 ? -0.922 -9.633 15.358 1.00 86.44 187 ASP A C 1
ATOM 1428 O O . ASP A 1 187 ? -0.061 -9.173 14.610 1.00 86.44 187 ASP A O 1
ATOM 1432 N N . GLU A 1 188 ? -0.601 -10.394 16.405 1.00 85.62 188 GLU A N 1
ATOM 1433 C CA . GLU A 1 188 ? 0.781 -10.703 16.803 1.00 85.62 188 GLU A CA 1
ATOM 1434 C C . GLU A 1 188 ? 1.629 -11.262 15.644 1.00 85.62 188 GLU A C 1
ATOM 1436 O O . GLU A 1 188 ? 2.794 -10.901 15.481 1.00 85.62 188 GLU A O 1
ATOM 1441 N N . LYS A 1 189 ? 1.035 -12.098 14.782 1.00 86.62 189 LYS A N 1
ATOM 1442 C CA . LYS A 1 189 ? 1.730 -12.684 13.629 1.00 86.62 189 LYS A CA 1
ATOM 1443 C C . LYS A 1 189 ? 1.970 -11.669 12.519 1.00 86.62 189 LYS A C 1
ATOM 1445 O O . LYS A 1 189 ? 3.077 -11.587 11.992 1.00 86.62 189 LYS A O 1
ATOM 1450 N N . SER A 1 190 ? 0.947 -10.913 12.138 1.00 86.19 190 SER A N 1
ATOM 1451 C CA . SER A 1 190 ? 1.021 -9.978 11.008 1.00 86.19 190 SER A CA 1
ATOM 1452 C C . SER A 1 190 ? 1.770 -8.691 11.307 1.00 86.19 190 SER A C 1
ATOM 1454 O O . SER A 1 190 ? 2.315 -8.085 10.385 1.00 86.19 190 SER A O 1
ATOM 1456 N N . GLN A 1 191 ? 1.889 -8.309 12.578 1.00 88.00 191 GLN A N 1
ATOM 1457 C CA . GLN A 1 191 ? 2.765 -7.218 12.999 1.00 88.00 191 GLN A CA 1
ATOM 1458 C C . GLN A 1 191 ? 4.226 -7.457 12.587 1.00 88.00 191 GLN A C 1
ATOM 1460 O O . GLN A 1 191 ? 4.938 -6.495 12.309 1.00 88.00 191 GLN A O 1
ATOM 1465 N N . ASN A 1 192 ? 4.656 -8.716 12.424 1.00 89.62 192 ASN A N 1
ATOM 1466 C CA . ASN A 1 192 ? 5.987 -9.045 11.902 1.00 89.62 192 ASN A CA 1
ATOM 1467 C C . ASN A 1 192 ? 6.210 -8.630 10.438 1.00 89.62 192 ASN A C 1
ATOM 1469 O O . ASN A 1 192 ? 7.358 -8.556 10.001 1.00 89.62 192 ASN A O 1
ATOM 1473 N N . PHE A 1 193 ? 5.150 -8.328 9.679 1.00 86.06 193 PHE A N 1
ATOM 1474 C CA . PHE A 1 193 ? 5.274 -7.759 8.333 1.00 86.06 193 PHE A CA 1
ATOM 1475 C C . PHE A 1 193 ? 5.505 -6.242 8.338 1.00 86.06 193 PHE A C 1
ATOM 1477 O O . PHE A 1 193 ? 5.876 -5.685 7.304 1.00 86.06 193 PHE A O 1
ATOM 1484 N N . ILE A 1 194 ? 5.331 -5.572 9.480 1.00 85.19 194 ILE A N 1
ATOM 1485 C CA . ILE A 1 194 ? 5.708 -4.168 9.652 1.00 85.19 194 ILE A CA 1
ATOM 1486 C C . ILE A 1 194 ? 7.209 -4.109 9.943 1.00 85.19 194 ILE A C 1
ATOM 1488 O O . ILE A 1 194 ? 7.722 -4.837 10.795 1.00 85.19 194 ILE A O 1
ATOM 1492 N N . TRP A 1 195 ? 7.929 -3.221 9.261 1.00 85.62 195 TRP A N 1
ATOM 1493 C CA . TRP A 1 195 ? 9.351 -3.006 9.531 1.00 85.62 195 TRP A CA 1
ATOM 1494 C C . TRP A 1 195 ? 9.583 -2.561 10.978 1.00 85.62 195 TRP A C 1
ATOM 1496 O O . TRP A 1 195 ? 8.761 -1.852 11.553 1.00 85.62 195 TRP A O 1
ATOM 1506 N N . GLU A 1 196 ? 10.694 -2.988 11.574 1.00 90.69 196 GLU A N 1
ATOM 1507 C CA . GLU A 1 196 ? 11.133 -2.531 12.898 1.00 90.69 196 GLU A CA 1
ATOM 1508 C C . GLU A 1 196 ? 11.673 -1.105 12.796 1.00 90.69 196 GLU A C 1
ATOM 1510 O O . GLU A 1 196 ? 11.312 -0.239 13.583 1.00 90.69 196 GLU A O 1
ATOM 1515 N N . TYR A 1 197 ? 12.478 -0.839 11.768 1.00 86.75 197 TYR A N 1
ATOM 1516 C CA . TYR A 1 197 ? 12.988 0.487 11.442 1.00 86.75 197 TYR A CA 1
ATOM 1517 C C . TYR A 1 197 ? 12.731 0.804 9.975 1.00 86.75 197 TYR A C 1
ATOM 1519 O O . TYR A 1 197 ? 12.785 -0.091 9.130 1.00 86.75 197 TYR A O 1
ATOM 1527 N N . SER A 1 198 ? 12.501 2.077 9.657 1.00 80.00 198 SER A N 1
ATOM 1528 C CA . SER A 1 198 ? 12.441 2.531 8.266 1.00 80.00 198 SER A CA 1
ATOM 1529 C C . SER A 1 198 ? 13.816 2.464 7.587 1.00 80.00 198 SER A C 1
ATOM 1531 O O . SER A 1 198 ? 14.848 2.532 8.258 1.00 80.00 198 SER A O 1
ATOM 1533 N N . GLY A 1 199 ? 13.822 2.422 6.250 1.00 76.06 199 GLY A N 1
ATOM 1534 C CA . GLY A 1 199 ? 15.029 2.560 5.427 1.00 76.06 199 GLY A CA 1
ATOM 1535 C C . GLY A 1 199 ? 15.767 3.886 5.627 1.00 76.06 199 GLY A C 1
ATOM 1536 O O . GLY A 1 199 ? 15.328 4.731 6.407 1.00 76.06 199 GLY A O 1
ATOM 1537 N N . VAL A 1 200 ? 16.856 4.108 4.879 1.00 72.75 200 VAL A N 1
ATOM 1538 C CA . VAL A 1 200 ? 17.630 5.379 4.877 1.00 72.75 200 VAL A CA 1
ATOM 1539 C C . VAL A 1 200 ? 16.774 6.615 4.568 1.00 72.75 200 VAL A C 1
ATOM 1541 O O . VAL A 1 200 ? 17.103 7.715 4.998 1.00 72.75 200 VAL A O 1
ATOM 1544 N N . SER A 1 201 ? 15.639 6.410 3.900 1.00 69.06 201 SER A N 1
ATOM 1545 C CA . SER A 1 201 ? 14.496 7.320 3.809 1.00 69.06 201 SER A CA 1
ATOM 1546 C C . SER A 1 201 ? 13.231 6.507 4.066 1.00 69.06 201 SER A C 1
ATOM 1548 O O . SER A 1 201 ? 13.183 5.330 3.718 1.00 69.06 201 SER A O 1
ATOM 1550 N N . TRP A 1 202 ? 12.186 7.097 4.646 1.00 60.19 202 TRP A N 1
ATOM 1551 C CA . TRP A 1 202 ? 10.893 6.415 4.801 1.00 60.19 202 TRP A CA 1
ATOM 1552 C C . TRP A 1 202 ? 9.883 6.776 3.695 1.00 60.19 202 TRP A C 1
ATOM 1554 O O . TRP A 1 202 ? 8.867 6.101 3.557 1.00 60.19 202 TRP A O 1
ATOM 1564 N N . THR A 1 203 ? 10.157 7.810 2.888 1.00 55.00 203 THR A N 1
ATOM 1565 C CA . THR A 1 203 ? 9.299 8.259 1.770 1.00 55.00 203 THR A CA 1
ATOM 1566 C C . THR A 1 203 ? 9.844 7.839 0.403 1.00 55.00 203 THR A C 1
ATOM 1568 O O . THR A 1 203 ? 9.136 7.914 -0.597 1.00 55.00 203 THR A O 1
ATOM 1571 N N . GLY A 1 204 ? 11.098 7.380 0.340 1.00 50.94 204 GLY A N 1
ATOM 1572 C CA . GLY A 1 204 ? 11.815 7.159 -0.918 1.00 50.94 204 GLY A CA 1
ATOM 1573 C C . GLY A 1 204 ? 12.464 8.430 -1.473 1.00 50.94 204 GLY A C 1
ATOM 1574 O O . GLY A 1 204 ? 13.233 8.335 -2.422 1.00 50.94 204 GLY A O 1
ATOM 1575 N N . ASP A 1 205 ? 12.205 9.587 -0.858 1.00 55.69 205 ASP A N 1
ATOM 1576 C CA . ASP A 1 205 ? 12.977 10.814 -1.042 1.00 55.69 205 ASP A CA 1
ATOM 1577 C C . ASP A 1 205 ? 14.140 10.817 -0.040 1.00 55.69 205 ASP A C 1
ATOM 1579 O O . ASP A 1 205 ? 13.926 10.879 1.172 1.00 55.69 205 ASP A O 1
ATOM 1583 N N . GLU A 1 206 ? 15.374 10.712 -0.530 1.00 57.25 206 GLU A N 1
ATOM 1584 C CA . GLU A 1 206 ? 16.584 10.653 0.304 1.00 57.25 206 GLU A CA 1
ATOM 1585 C C . GLU A 1 206 ? 16.884 11.969 1.047 1.00 57.25 206 GLU A C 1
ATOM 1587 O O . GLU A 1 206 ? 17.705 11.976 1.961 1.00 57.25 206 GLU A O 1
ATOM 1592 N N . SER A 1 207 ? 16.191 13.068 0.722 1.00 58.25 207 SER A N 1
ATOM 1593 C CA . SER A 1 207 ? 16.240 14.307 1.508 1.00 58.25 207 SER A CA 1
ATOM 1594 C C . SER A 1 207 ? 15.434 14.231 2.813 1.00 58.25 207 SER A C 1
ATOM 1596 O O . SER A 1 207 ? 15.616 15.063 3.705 1.00 58.25 207 SER A O 1
ATOM 1598 N N . VAL A 1 208 ? 14.573 13.217 2.954 1.00 63.16 208 VAL A N 1
ATOM 1599 C CA . VAL A 1 208 ? 13.744 12.973 4.138 1.00 63.16 208 VAL A CA 1
ATOM 1600 C C . VAL A 1 208 ? 14.437 11.937 5.046 1.00 63.16 208 VAL A C 1
ATOM 1602 O O . VAL A 1 208 ? 14.545 10.770 4.657 1.00 63.16 208 VAL A O 1
ATOM 1605 N N . PRO A 1 209 ? 14.912 12.315 6.254 1.00 68.25 209 PRO A N 1
ATOM 1606 C CA . PRO A 1 209 ? 15.815 11.469 7.047 1.00 68.25 209 PRO A CA 1
ATOM 1607 C C . PRO A 1 209 ? 15.181 10.173 7.578 1.00 68.25 209 PRO A C 1
ATOM 1609 O O . PRO A 1 209 ? 14.407 10.198 8.522 1.00 68.25 209 PRO A O 1
ATOM 1612 N N . GLY A 1 210 ? 15.542 9.013 7.040 1.00 76.50 210 GLY A N 1
ATOM 1613 C CA . GLY A 1 210 ? 15.022 7.716 7.480 1.00 76.50 210 GLY A CA 1
ATOM 1614 C C . GLY A 1 210 ? 15.509 7.211 8.847 1.00 76.50 210 GLY A C 1
ATOM 1615 O O . GLY A 1 210 ? 15.723 7.964 9.793 1.00 76.50 210 GLY A O 1
ATOM 1616 N N . ASN A 1 211 ? 15.684 5.891 8.947 1.00 83.75 211 ASN A N 1
ATOM 1617 C CA . ASN A 1 211 ? 16.135 5.163 10.139 1.00 83.75 211 ASN A CA 1
ATOM 1618 C C . ASN A 1 211 ? 15.274 5.360 11.401 1.00 83.75 211 ASN A C 1
ATOM 1620 O O . ASN A 1 211 ? 15.769 5.196 12.519 1.00 83.75 211 ASN A O 1
ATOM 1624 N N . LYS A 1 212 ? 13.989 5.690 11.243 1.00 84.62 212 LYS A N 1
ATOM 1625 C CA . LYS A 1 212 ? 13.071 5.849 12.372 1.00 84.62 212 LYS A CA 1
ATOM 1626 C C . LYS A 1 212 ? 12.660 4.496 12.925 1.00 84.62 212 LYS A C 1
ATOM 1628 O O . LYS A 1 212 ? 12.363 3.583 12.154 1.00 84.62 212 LYS A O 1
ATOM 1633 N N . HIS A 1 213 ? 12.612 4.382 14.248 1.00 91.56 213 HIS A N 1
ATOM 1634 C CA . HIS A 1 213 ? 12.049 3.213 14.920 1.00 91.56 213 HIS A CA 1
ATOM 1635 C C . HIS A 1 213 ? 10.531 3.215 14.765 1.00 91.56 213 HIS A C 1
ATOM 1637 O O . HIS A 1 213 ? 9.884 4.197 15.113 1.00 91.56 213 HIS A O 1
ATOM 1643 N N . ILE A 1 214 ? 9.953 2.148 14.227 1.00 89.38 214 ILE A N 1
ATOM 1644 C CA . ILE A 1 214 ? 8.502 2.016 14.114 1.00 89.38 214 ILE A CA 1
ATOM 1645 C C . ILE A 1 214 ? 8.007 1.331 15.387 1.00 89.38 214 ILE A C 1
ATOM 1647 O O . ILE A 1 214 ? 8.338 0.174 15.651 1.00 89.38 214 ILE A O 1
ATOM 1651 N N . VAL A 1 215 ? 7.210 2.035 16.181 1.00 91.44 215 VAL A N 1
ATOM 1652 C CA . VAL A 1 215 ? 6.733 1.571 17.486 1.00 91.44 215 VAL A CA 1
ATOM 1653 C C . VAL A 1 215 ? 5.251 1.247 17.388 1.00 91.44 215 VAL A C 1
ATOM 1655 O O . VAL A 1 215 ? 4.450 2.095 17.004 1.00 91.44 215 VAL A O 1
ATOM 1658 N N . LEU A 1 216 ? 4.880 0.018 17.741 1.00 89.75 216 LEU A N 1
ATOM 1659 C CA . LEU A 1 216 ? 3.481 -0.355 17.937 1.00 89.75 216 LEU A CA 1
ATOM 1660 C C . LEU A 1 216 ? 3.120 -0.045 19.391 1.00 89.75 216 LEU A C 1
ATOM 1662 O O . LEU A 1 216 ? 3.618 -0.698 20.306 1.00 89.75 216 LEU A O 1
ATOM 1666 N N . ASP A 1 217 ? 2.310 0.986 19.601 1.00 90.62 217 ASP A N 1
ATOM 1667 C CA . ASP A 1 217 ? 2.116 1.624 20.902 1.00 90.62 217 ASP A CA 1
ATOM 1668 C C . ASP A 1 217 ? 0.653 1.512 21.353 1.00 90.62 217 ASP A C 1
ATOM 1670 O O . ASP A 1 217 ? -0.269 1.948 20.665 1.00 90.62 217 ASP A O 1
ATOM 1674 N N . SER A 1 218 ? 0.413 0.890 22.507 1.00 91.44 218 SER A N 1
ATOM 1675 C CA . SER A 1 218 ? -0.933 0.741 23.070 1.00 91.44 218 SER A CA 1
ATOM 1676 C C . SER A 1 218 ? -1.393 1.939 23.901 1.00 91.44 218 SER A C 1
ATOM 1678 O O . SER A 1 218 ? -2.561 1.995 24.275 1.00 91.44 218 SER A O 1
ATOM 1680 N N . GLY A 1 219 ? -0.493 2.866 24.242 1.00 94.69 219 GLY A N 1
ATOM 1681 C CA . GLY A 1 219 ? -0.778 4.032 25.081 1.00 94.69 219 GLY A CA 1
ATOM 1682 C C . GLY A 1 219 ? -1.352 5.226 24.320 1.00 94.69 219 GLY A C 1
ATOM 1683 O O . GLY A 1 219 ? -1.677 6.241 24.932 1.00 94.69 219 GLY A O 1
ATOM 1684 N N . ILE A 1 220 ? -1.478 5.116 22.997 1.00 90.25 220 ILE A N 1
ATOM 1685 C CA . ILE A 1 220 ? -1.841 6.222 22.112 1.00 90.25 220 ILE A CA 1
ATOM 1686 C C . ILE A 1 220 ? -3.071 5.871 21.278 1.00 90.25 220 ILE A C 1
ATOM 1688 O O . ILE A 1 220 ? -3.375 4.706 21.024 1.00 90.25 220 ILE A O 1
ATOM 1692 N N . THR A 1 221 ? -3.787 6.895 20.830 1.00 85.81 221 THR A N 1
ATOM 1693 C CA . THR A 1 221 ? -4.971 6.756 19.968 1.00 85.81 221 THR A CA 1
ATOM 1694 C C . THR A 1 221 ? -4.712 7.216 18.538 1.00 85.81 221 THR A C 1
ATOM 1696 O O . THR A 1 221 ? -5.501 6.916 17.644 1.00 85.81 221 THR A O 1
ATOM 1699 N N . GLU A 1 222 ? -3.601 7.915 18.302 1.00 81.38 222 GLU A N 1
ATOM 1700 C CA . GLU A 1 222 ? -3.260 8.521 17.020 1.00 81.38 222 GLU A CA 1
ATOM 1701 C C . GLU A 1 222 ? -1.794 8.291 16.690 1.00 81.38 222 GLU A C 1
ATOM 1703 O O . GLU A 1 222 ? -0.933 8.385 17.561 1.00 81.38 222 GLU A O 1
ATOM 1708 N N . SER A 1 223 ? -1.514 7.996 15.423 1.00 82.94 223 SER A N 1
ATOM 1709 C CA . SER A 1 223 ? -0.146 7.837 14.951 1.00 82.94 223 SER A CA 1
ATOM 1710 C C . SER A 1 223 ? 0.558 9.191 14.898 1.00 82.94 223 SER A C 1
ATOM 1712 O O . SER A 1 223 ? -0.009 10.169 14.409 1.00 82.94 223 SER A O 1
ATOM 1714 N N . TYR A 1 224 ? 1.815 9.246 15.327 1.00 78.38 224 TYR A N 1
ATOM 1715 C CA . TYR A 1 224 ? 2.644 10.445 15.212 1.00 78.38 224 TYR A CA 1
ATOM 1716 C C . TYR A 1 224 ? 4.103 10.081 14.961 1.00 78.38 224 TYR A C 1
ATOM 1718 O O . TYR A 1 224 ? 4.556 8.978 15.261 1.00 78.38 224 TYR A O 1
ATOM 1726 N N . VAL A 1 225 ? 4.841 11.032 14.398 1.00 79.81 225 VAL A N 1
ATOM 1727 C CA . VAL A 1 225 ? 6.272 10.910 14.119 1.00 79.81 225 VAL A CA 1
ATOM 1728 C C . VAL A 1 225 ? 7.007 11.928 14.977 1.00 79.81 225 VAL A C 1
ATOM 1730 O O . VAL A 1 225 ? 6.654 13.106 14.960 1.00 79.81 225 VAL A O 1
ATOM 1733 N N . ASP A 1 226 ? 8.037 11.486 15.688 1.00 85.19 226 ASP A N 1
ATOM 1734 C CA . ASP A 1 226 ? 8.975 12.370 16.378 1.00 85.19 226 ASP A CA 1
ATOM 1735 C C . ASP A 1 226 ? 10.345 12.374 15.669 1.00 85.19 226 ASP A C 1
ATOM 1737 O O . ASP A 1 226 ? 10.479 11.976 14.503 1.00 85.19 226 ASP A O 1
ATOM 1741 N N . ALA A 1 227 ? 11.383 12.878 16.339 1.00 84.75 227 ALA A N 1
ATOM 1742 C CA . ALA A 1 227 ? 12.727 12.946 15.776 1.00 84.75 227 ALA A CA 1
ATOM 1743 C C . ALA A 1 227 ? 13.291 11.563 15.393 1.00 84.75 227 ALA A C 1
ATOM 1745 O O . ALA A 1 227 ? 13.914 11.432 14.337 1.00 84.75 227 ALA A O 1
ATOM 1746 N N . THR A 1 228 ? 13.039 10.525 16.189 1.00 88.88 228 THR A N 1
ATOM 1747 C CA . THR A 1 228 ? 13.697 9.213 16.096 1.00 88.88 228 THR A CA 1
ATOM 1748 C C . THR A 1 228 ? 12.742 8.062 15.799 1.00 88.88 228 THR A C 1
ATOM 1750 O O . THR A 1 228 ? 13.206 6.977 15.446 1.00 88.88 228 THR A O 1
ATOM 1753 N N . SER A 1 229 ? 11.432 8.271 15.899 1.00 88.75 229 SER A N 1
ATOM 1754 C CA . SER A 1 229 ? 10.450 7.196 15.859 1.00 88.75 229 SER A CA 1
ATOM 1755 C C . SER A 1 229 ? 9.160 7.566 15.113 1.00 88.75 229 SER A C 1
ATOM 1757 O O . SER A 1 229 ? 8.851 8.736 14.868 1.00 88.75 229 SER A O 1
ATOM 1759 N N . PHE A 1 230 ? 8.420 6.534 14.714 1.00 86.00 230 PHE A N 1
ATOM 1760 C CA . PHE A 1 230 ? 7.057 6.604 14.207 1.00 86.00 230 PHE A CA 1
ATOM 1761 C C . PHE A 1 230 ? 6.183 5.675 15.047 1.00 86.00 230 PHE A C 1
ATOM 1763 O O . PHE A 1 230 ? 6.352 4.458 15.001 1.00 86.00 230 PHE A O 1
ATOM 1770 N N . HIS A 1 231 ? 5.249 6.244 15.804 1.00 85.38 231 HIS A N 1
ATOM 1771 C CA . HIS A 1 231 ? 4.346 5.483 16.654 1.00 85.38 231 HIS A CA 1
ATOM 1772 C C . HIS A 1 231 ? 3.033 5.181 15.927 1.00 85.38 231 HIS A C 1
ATOM 1774 O O . HIS A 1 231 ? 2.423 6.066 15.322 1.00 85.38 231 HIS A O 1
ATOM 1780 N N . ILE A 1 232 ? 2.583 3.930 16.011 1.00 85.44 232 ILE A N 1
ATOM 1781 C CA . ILE A 1 232 ? 1.329 3.431 15.446 1.00 85.44 232 ILE A CA 1
ATOM 1782 C C . ILE A 1 232 ? 0.489 2.848 16.593 1.00 85.44 232 ILE A C 1
ATOM 1784 O O . ILE A 1 232 ? 0.959 1.929 17.268 1.00 85.44 232 ILE A O 1
ATOM 1788 N N . PRO A 1 233 ? -0.747 3.332 16.816 1.00 87.81 233 PRO A N 1
ATOM 1789 C CA . PRO A 1 233 ? -1.638 2.791 17.831 1.00 87.81 233 PRO A CA 1
ATOM 1790 C C . PRO A 1 233 ? -1.945 1.312 17.589 1.00 87.81 233 PRO A C 1
ATOM 1792 O O . PRO A 1 233 ? -2.416 0.951 16.511 1.00 87.81 233 PRO A O 1
ATOM 1795 N N . THR A 1 234 ? -1.810 0.454 18.600 1.00 86.94 234 THR A N 1
ATOM 1796 C CA . THR A 1 234 ? -2.249 -0.955 18.478 1.00 86.94 234 THR A CA 1
ATOM 1797 C C . THR A 1 234 ? -3.773 -1.101 18.391 1.00 86.94 234 THR A C 1
ATOM 1799 O O . THR A 1 234 ? -4.287 -2.150 18.003 1.00 86.94 234 THR A O 1
ATOM 1802 N N . SER A 1 235 ? -4.517 -0.035 18.706 1.00 84.69 235 SER A N 1
ATOM 1803 C CA . SER A 1 235 ? -5.960 0.062 18.472 1.00 84.69 235 SER A CA 1
ATOM 1804 C C . SER A 1 235 ? -6.32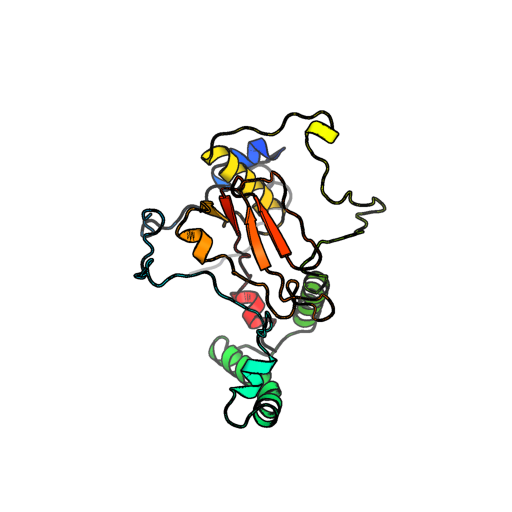4 0.107 16.981 1.00 84.69 235 SER A C 1
ATOM 1806 O O . SER A 1 235 ? -7.455 -0.234 16.627 1.00 84.69 235 SER A O 1
ATOM 1808 N N . GLN A 1 236 ? -5.382 0.452 16.092 1.00 83.00 236 GLN A N 1
ATOM 1809 C CA . GLN A 1 236 ? -5.549 0.339 14.641 1.00 83.00 236 GLN A CA 1
ATOM 1810 C C . GLN A 1 236 ? -5.401 -1.127 14.219 1.00 83.00 236 GLN A C 1
ATOM 1812 O O . GLN A 1 236 ? -4.329 -1.603 13.861 1.00 83.00 236 GLN A O 1
ATOM 1817 N N . LYS A 1 237 ? -6.511 -1.863 14.284 1.00 81.25 237 LYS A N 1
ATOM 1818 C CA . LYS A 1 237 ? -6.520 -3.323 14.118 1.00 81.25 237 LYS A CA 1
ATOM 1819 C C . LYS A 1 237 ? -6.487 -3.813 12.680 1.00 81.25 237 LYS A C 1
ATOM 1821 O O . LYS A 1 237 ? -6.322 -5.010 12.498 1.00 81.25 237 LYS A O 1
ATOM 1826 N N . TYR A 1 238 ? -6.684 -2.958 11.680 1.00 84.06 238 TYR A N 1
ATOM 1827 C CA . TYR A 1 238 ? -6.883 -3.397 10.299 1.00 84.06 238 TYR A CA 1
ATOM 1828 C C . TYR A 1 238 ? -5.864 -2.781 9.346 1.00 84.06 238 TYR A C 1
ATOM 1830 O O . TYR A 1 238 ? -5.626 -1.577 9.369 1.00 84.06 238 TYR A O 1
ATOM 1838 N N . VAL A 1 239 ? -5.330 -3.611 8.453 1.00 82.25 239 VAL A N 1
ATOM 1839 C CA . VAL A 1 239 ? -4.625 -3.178 7.247 1.00 82.25 239 VAL A CA 1
ATOM 1840 C C . VAL A 1 239 ? -5.555 -3.356 6.062 1.00 82.25 239 VAL A C 1
ATOM 1842 O O . VAL A 1 239 ? -6.160 -4.416 5.880 1.00 82.25 239 VAL A O 1
ATOM 1845 N N . ILE A 1 240 ? -5.624 -2.327 5.225 1.00 82.88 240 ILE A N 1
ATOM 1846 C CA . ILE A 1 240 ? -6.295 -2.386 3.933 1.00 82.88 240 ILE A CA 1
ATOM 1847 C C . ILE A 1 240 ? -5.207 -2.393 2.864 1.00 82.88 240 ILE A C 1
ATOM 1849 O O . ILE A 1 240 ? -4.489 -1.412 2.686 1.00 82.88 240 ILE A O 1
ATOM 1853 N N . ALA A 1 241 ? -5.074 -3.514 2.167 1.00 80.88 241 ALA A N 1
ATOM 1854 C CA . ALA A 1 241 ? -4.187 -3.656 1.027 1.00 80.88 241 ALA A CA 1
ATOM 1855 C C . ALA A 1 241 ? -4.985 -3.409 -0.253 1.00 80.88 241 ALA A C 1
ATOM 1857 O O . ALA A 1 241 ? -5.956 -4.114 -0.537 1.00 80.88 241 ALA A O 1
ATOM 1858 N N . THR A 1 242 ? -4.575 -2.420 -1.037 1.00 76.06 242 THR A N 1
ATOM 1859 C CA . THR A 1 242 ? -5.151 -2.154 -2.356 1.00 76.06 242 THR A CA 1
ATOM 1860 C C . THR A 1 242 ? -4.220 -2.682 -3.436 1.00 76.06 242 THR A C 1
ATOM 1862 O O . THR A 1 242 ? -3.001 -2.758 -3.260 1.00 76.06 242 THR A O 1
ATOM 1865 N N . HIS A 1 243 ? -4.794 -3.074 -4.568 1.00 72.44 243 HIS A N 1
ATOM 1866 C CA . HIS A 1 243 ? -4.016 -3.406 -5.749 1.00 72.44 243 HIS A CA 1
ATOM 1867 C C . HIS A 1 243 ? -4.421 -2.494 -6.897 1.00 72.44 243 HIS A C 1
ATOM 1869 O O . HIS A 1 243 ? -5.533 -2.595 -7.410 1.00 72.44 243 HIS A O 1
ATOM 1875 N N . ASN A 1 244 ? -3.482 -1.656 -7.337 1.00 68.81 244 ASN A N 1
ATOM 1876 C CA . ASN A 1 244 ? -3.609 -0.957 -8.605 1.00 68.81 244 ASN A CA 1
ATOM 1877 C C . ASN A 1 244 ? -3.549 -1.975 -9.731 1.00 68.81 244 ASN A C 1
ATOM 1879 O O . ASN A 1 244 ? -2.465 -2.433 -10.090 1.00 68.81 244 ASN A O 1
ATOM 1883 N N . ILE A 1 245 ? -4.716 -2.325 -10.276 1.00 64.94 245 ILE A N 1
ATOM 1884 C CA . ILE A 1 245 ? -4.791 -3.139 -11.484 1.00 64.94 245 ILE A CA 1
ATOM 1885 C C . ILE A 1 245 ? -4.148 -2.320 -12.601 1.00 64.94 245 ILE A C 1
ATOM 1887 O O . ILE A 1 245 ? -4.754 -1.407 -13.165 1.00 64.94 245 ILE A O 1
ATOM 1891 N N . SER A 1 246 ? -2.898 -2.631 -12.913 1.00 58.06 246 SER A N 1
ATOM 1892 C CA . SER A 1 246 ? -2.216 -2.048 -14.052 1.00 58.06 246 SER A CA 1
ATOM 1893 C C . SER A 1 246 ? -2.907 -2.500 -15.337 1.00 58.06 246 SER A C 1
ATOM 1895 O O . SER A 1 246 ? -3.368 -3.637 -15.474 1.00 58.06 246 SER A O 1
ATOM 1897 N N . CYS A 1 247 ? -2.953 -1.612 -16.330 1.00 56.91 247 CYS A N 1
ATOM 1898 C CA . CYS A 1 247 ? -3.360 -1.957 -17.692 1.00 56.91 247 CYS A CA 1
ATOM 1899 C C . CYS A 1 247 ? -2.247 -2.766 -18.383 1.00 56.91 247 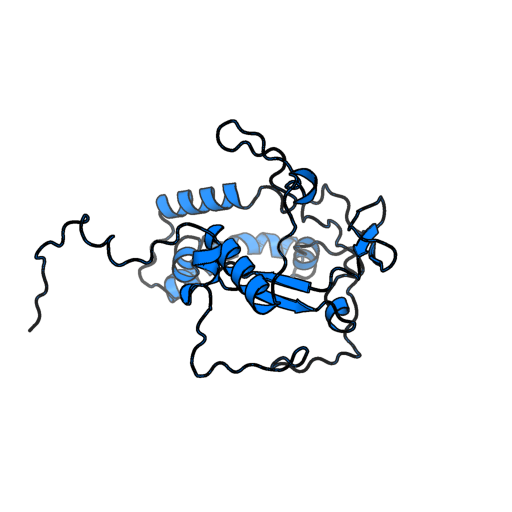CYS A C 1
ATOM 1901 O O . CYS A 1 247 ? -1.747 -2.365 -19.430 1.00 56.91 247 CYS A O 1
ATOM 1903 N N . ASP A 1 248 ? -1.822 -3.876 -17.777 1.00 55.59 248 ASP A N 1
ATOM 1904 C CA . ASP A 1 248 ? -0.577 -4.586 -18.074 1.00 55.59 248 ASP A CA 1
ATOM 1905 C C . ASP A 1 248 ? -0.389 -4.889 -19.561 1.00 55.59 248 ASP A C 1
ATOM 1907 O O . ASP A 1 248 ? 0.691 -4.674 -20.093 1.00 55.59 248 ASP A O 1
ATOM 1911 N N . GLY A 1 249 ? -1.429 -5.331 -20.270 1.00 53.56 249 GLY A N 1
ATOM 1912 C CA . GLY A 1 249 ? -1.318 -5.613 -21.706 1.00 53.56 249 GLY A CA 1
ATOM 1913 C C . GLY A 1 249 ? -1.039 -4.369 -22.558 1.00 53.56 249 GLY A C 1
ATOM 1914 O O . GLY A 1 249 ? -0.255 -4.430 -23.501 1.00 53.56 249 GLY A O 1
ATOM 1915 N N . PHE A 1 250 ? -1.651 -3.235 -22.215 1.00 55.22 250 PHE A N 1
ATOM 1916 C CA . PHE A 1 250 ? -1.485 -1.975 -22.939 1.00 55.22 250 PHE A CA 1
ATOM 1917 C C . PHE A 1 250 ? -0.182 -1.276 -22.533 1.00 55.22 250 PHE A C 1
ATOM 1919 O O . PHE A 1 250 ? 0.613 -0.916 -23.395 1.00 55.22 250 PHE A O 1
ATOM 1926 N N . LEU A 1 251 ? 0.089 -1.190 -21.226 1.00 58.75 251 LEU A N 1
ATOM 1927 C CA . LEU A 1 251 ? 1.290 -0.570 -20.662 1.00 58.75 251 LEU A CA 1
ATOM 1928 C C . LEU A 1 251 ? 2.568 -1.321 -21.028 1.00 58.75 251 LEU A C 1
ATOM 1930 O O . LEU A 1 251 ? 3.573 -0.688 -21.329 1.00 58.75 251 LEU A O 1
ATOM 1934 N N . ARG A 1 252 ? 2.556 -2.659 -21.051 1.00 59.84 252 ARG A N 1
ATOM 1935 C CA . ARG A 1 252 ? 3.737 -3.432 -21.469 1.00 59.84 252 ARG A CA 1
ATOM 1936 C C . ARG A 1 252 ? 4.045 -3.260 -22.955 1.00 59.84 252 ARG A C 1
ATOM 1938 O O . ARG A 1 252 ? 5.191 -3.449 -23.336 1.00 59.84 252 ARG A O 1
ATOM 1945 N N . ARG A 1 253 ? 3.059 -2.906 -23.788 1.00 59.44 253 ARG A N 1
ATOM 1946 C CA . ARG A 1 253 ? 3.289 -2.568 -25.200 1.00 59.44 253 ARG A CA 1
ATOM 1947 C C . ARG A 1 253 ? 3.738 -1.114 -25.355 1.00 59.44 253 ARG A C 1
ATOM 1949 O O . ARG A 1 253 ? 4.658 -0.853 -26.113 1.00 59.44 253 ARG A O 1
ATOM 1956 N N . SER A 1 254 ? 3.109 -0.173 -24.652 1.00 51.50 254 SER A N 1
ATOM 1957 C CA . SER A 1 254 ? 3.333 1.269 -24.831 1.00 51.50 254 SER A CA 1
ATOM 1958 C C . SER A 1 254 ? 4.531 1.823 -24.049 1.00 51.50 254 SER A C 1
ATOM 1960 O O . SER A 1 254 ? 5.144 2.795 -24.480 1.00 51.50 254 SER A O 1
ATOM 1962 N N . MET A 1 255 ? 4.876 1.216 -22.910 1.00 52.69 255 MET A N 1
ATOM 1963 C CA . MET A 1 255 ? 5.979 1.626 -22.028 1.00 52.69 255 MET A CA 1
ATOM 1964 C C . MET A 1 255 ? 7.154 0.638 -22.041 1.00 52.69 255 MET A C 1
ATOM 1966 O O . MET A 1 255 ? 8.031 0.697 -21.183 1.00 52.69 255 MET A O 1
ATOM 1970 N N . ALA A 1 256 ? 7.188 -0.280 -23.012 1.00 49.47 256 ALA A N 1
ATOM 1971 C CA . ALA A 1 256 ? 8.382 -1.057 -23.317 1.00 49.47 256 ALA A CA 1
ATOM 1972 C C . ALA A 1 256 ? 9.396 -0.171 -24.060 1.00 49.47 256 ALA A C 1
ATOM 1974 O O . ALA A 1 256 ? 9.454 -0.176 -25.293 1.00 49.47 256 ALA A O 1
ATOM 1975 N N . GLY A 1 257 ? 10.167 0.610 -23.304 1.00 40.38 257 GLY A N 1
ATOM 1976 C CA . GLY A 1 257 ? 11.206 1.500 -23.823 1.00 40.38 257 GLY A CA 1
ATOM 1977 C C . GLY A 1 257 ? 11.755 2.425 -22.757 1.00 40.38 257 GLY A C 1
ATOM 1978 O O . GLY A 1 257 ? 10.951 3.223 -22.233 1.00 40.38 257 GLY A O 1
#

Sequence (257 aa):
MKGLGLTGVTLGSASALSPQFRDLDELANSAKVVNKRGWWVKERDYGNPTIEIDWNLMKRRDLRGFSNWDYASLMMAFPGGPPAFKANTPKQAAAVTAKAKEIWPDYAGPTIRDKALSSSFWASAYGHSGYCRSQNQHGMPTEIPAPRPSAINTPAWEGTPEENAAMLRAVFSLVGLGPVIGTTMLDEKSQNFIWEYSGVSWTGDESVPGNKHIVLDSGITESYVDATSFHIPTSQKYVIATHNISCDGFLRRSMAG

Organism: NCBI:txid1412218

InterPro domains:
  IPR028894 Reductive dehalogenase domain [PF13486] (36-176)

pLDDT: mean 72.5, std 16.1, range [33.09, 94.69]

Foldseek 3Di:
DDDDDDDDDPPPPPPPPDDDDPDLLSQLPDPQLDDDDPPPDDDDDPPDDPDDDPLVPQAAAAQEAAFPVNVQVVQQPPVVHVVVVVVCPVVQLVVLQVVLCVVPVPQPAADPVLVVVVVVVVVVPPDWPPDPQQDQDVNDGDDPPDDDCVSVVHDDDDDDPSSVLSSVSSVCCVVQLHSPKDKDWPDPRCVSVHHQFAHCANGSPNVHGGGAGEAADCVDDDWDDDPRHTYDHNVRTMDMDTHNPDPCVVCSSSVSD

Secondary structure (DSSP, 8-state):
----------TTSGGGSS----SHHHHHTSTTTS----TT-----TT--SS---TTT--PPB-TT--TT-HHHHHHHSTTHHHHHHHHHHHHHHHHHHHHHHH-TT-----HHHHHHHHHHHHHHSS-SS--TT-EETTEEPPSSPPPGGGGT-PPP---HHHHHHHHHHHHHHTTS-S-EEEEE--TTGGGGS-SB--S-SSS-TTS----EEEEESS-SS-EE-SSEEEEETT--EEEEE-----HHHHHHHS--

Radius of gyration: 23.93 Å; chains: 1; bounding box: 62×50×70 Å

=== Feature glossary ===
A reading guide for the features in this record.

Start from the sequence.

  · This is the polypeptide sequence — one letter per residue, N-terminus first. Length ranges from a few dozen residues for small domains to over a thousand for large multi-domain proteins.

Fold it, and you get atomic coordinates and the backbone conformation that goes with them.

  · Structure coordinates are given as an mmCIF _atom_site loop: one row per atom with element, residue name, chain id, sequence number, and x/y/z position in Å. Only the four main-chain atoms per residue are included here; side chains are omitted to keep the record compact.

  · Backbone dihedral angles. Every residue except chain termini has a φ (preceding-C → N → Cα → C) and a ψ (N → Cα → C → next-N). They are reported in degrees following the IUPAC sign convention. Secondary structure is essentially a statement about which (φ, ψ) basin each residue occupies.

  · The SS8 string is DSSP's per-residue secondary-structure call. α-helix (H) means an i→i+4 H-bond ladder; β-strand (E) means the residue participates in a β-sheet; 3₁₀ (G) and π (I) are tighter and wider helices; T/S are turns/bends; '-' is loop.

  · SS3 is a coarse helix/strand/coil call (letters a/b/c) made by the P-SEA algorithm from inter-Cα distances and dihedrals. It is less detailed than DSSP but needs only Cα positions.

Summarize the fold with a handful of shape descriptors and a per-residue structural alphabet.

  · Radius of gyration (Rg) is the root-mean-square distance of Cα atoms from their centroid — a single number for overall size and compactness. A globular domain of N residues has Rg ≈ 2.2·N^0.38 Å; an extended or disordered chain has a much larger Rg. The Cα contact count is the number of residue pairs whose Cα atoms are within 8 Å and are more than four positions apart in sequence — a standard proxy for tertiary packing density. The bounding box is the smallest axis-aligned box enclosing all Cα atoms.

  · The Foldseek 3Di string encodes local tertiary geometry as a 20-letter alphabet — one character per residue — derived from the relative positions of nearby Cα atoms. Unlike the amino-acid sequence, 3Di is a direct function of the 3D structure, so two proteins with the same fold have similar 3Di strings even at low sequence identity.

  · Solvent-accessible surface area (SASA) is the area in Å² traced out by the centre of a 1.4 Å probe sphere (a water molecule) rolled over the protein's van der Waals surface (Shrake–Rupley / Lee–Richards construction). Buried residues have near-zero SASA; fully exposed residues can exceed 200 Å². The total SASA scales roughly with the number of surface residues.

Ask how reliable the model is.

  · pLDDT (predicted Local Distance Difference Test) is AlphaFold's per-residue confidence score, ranging from 0 to 100. Values above 90 indicate high confidence (typically well-packed cores); 70–90 is confident; 50–70 low confidence; below 50 usually means the region is disordered or the prediction is unreliable there. AlphaFold stores pLDDT in the mmCIF B-factor column.

  · B-factor (Debye–Waller factor) reflects atomic displacement in the crystal lattice. It is an experimental observable (units Å²), not a prediction; low values mean the atom is pinned down, high values mean it moves or is heterogeneous across the crystal.

  · Predicted Aligned Error (PAE) is an AlphaFold confidence matrix: entry (i, j) is the expected error in the position of residue j, in ångströms, when the prediction is superimposed on the true structure at residue i. Low PAE within a block of residues means that block is internally rigid and well-predicted; high PAE between two blocks means their relative placement is uncertain even if each block individually is confident.

Place it in context: what it resembles, what it is annotated as, and how it looks.

  · Nearest PDB neighbors are the top structural matches found by Foldseek when searching this structure against the entire Protein Data Bank. Each hit reports a TM-score (0 to 1; >0.5 almost always implies the same fold) and an E-value. These are *structural* homologs — they may share no detectable sequence similarity.

  · Functional annotations link the protein to curated databases. InterPro entries identify conserved domains and families by matching the sequence against member-database signatures (Pfam, PROSITE, CDD, …). Gene Ontology (GO) terms describe molecular function, biological process, and cellular component in a controlled vocabulary. CATH places the structure in a hierarchical fold classification (Class/Architecture/Topology/Homologous-superfamily). The organism is the source species.

  · Three diagnostic plots accompany the record. The Cα contact map visualizes the tertiary structure as a 2D adjacency matrix (8 Å cutoff, sequence-local contacts suppressed). The Ramachandran plot shows the distribution of backbone (φ, ψ) torsions, with points in the α and β basins reflecting secondary structure content. The PAE plot shows AlphaFold's inter-residue confidence as a color matrix.

  · Six rendered views show the 3D structure from the faces of a cube — i.e. along ±x, ±y, ±z. Rendering representation is drawn randomly per protein from cartoon (secondary-structure ribbons), sticks (backbone bonds), or molecular surface; coloring is either N→C rainbow (blue at the N-terminus through red at the C-terminus) or one color per chain.